Protein AF-A0A2V6H4T3-F1 (afdb_monomer_lite)

Secondary structure (DSSP, 8-state):
---------------------------PPPHHHHHHHHHHHHHHHHHHHHHHHHHHHHHHHHHHHHHHHHHHHHHHHHTTTS-HHHHHHHTTTT-HHHHHHHEEEESGGG-EE-GGGHHHHHHHHGGGGGEEEES-GGGHHHHHHHHHHHT----EEE-GGGSPPP-----PPPPTTEEEEGGGGEE--TTTHHHHHHHHTT-EEESSHHHHHHHHHHHHHTSGGGTT----

Radius of gyration: 43.54 Å; chains: 1; bounding box: 159×58×85 Å

pLDDT: mean 80.65, std 18.66, range [33.88, 98.0]

Sequence (232 aa):
MRKPHRDSRGGTLRNQNAPGFDRRANRTPSRREAVDVEASLREKEKLLCEAEQNLAALERTLAEKQSRLDVLRQLNEEGEGLAEGSQAVLKGLDDPDKFRETIAGSLVAHLDVDPKFVPAIEAALGRNLHAVVLKDPSVAPEIIARLRKKKLGQAALLIPQLTGSPQKPALKSLPAGALAWAMDKLIAPSSLEPFVRQLLGNVVIFSDFQQALEHCWSAKRKLPIWRKKKPR

Structure (mmCIF, N/CA/C/O backbone):
data_AF-A0A2V6H4T3-F1
#
_entry.id   AF-A0A2V6H4T3-F1
#
loop_
_atom_site.group_PDB
_atom_site.id
_atom_site.type_symbol
_atom_site.label_atom_id
_atom_site.label_alt_id
_atom_site.label_comp_id
_atom_site.label_asym_id
_atom_site.label_entity_id
_atom_site.label_seq_id
_atom_site.pdbx_PDB_ins_code
_atom_site.Cartn_x
_atom_site.Cartn_y
_atom_site.Cartn_z
_atom_site.occupancy
_atom_site.B_iso_or_equiv
_atom_site.auth_seq_id
_atom_site.auth_comp_id
_atom_site.auth_asym_id
_atom_site.auth_atom_id
_atom_site.pdbx_PDB_model_num
ATOM 1 N N . MET A 1 1 ? -123.006 22.140 45.520 1.00 35.69 1 MET A N 1
ATOM 2 C CA . MET A 1 1 ? -122.419 20.993 46.247 1.00 35.69 1 MET A CA 1
ATOM 3 C C . MET A 1 1 ? -121.118 21.403 46.946 1.00 35.69 1 MET A C 1
ATOM 5 O O . MET A 1 1 ? -120.272 22.013 46.317 1.00 35.69 1 MET A O 1
ATOM 9 N N . ARG A 1 2 ? -121.046 21.101 48.252 1.00 36.50 2 ARG A N 1
ATOM 10 C CA . ARG A 1 2 ? -119.909 20.842 49.175 1.00 36.50 2 ARG A CA 1
ATOM 11 C C . ARG A 1 2 ? -118.453 21.245 48.793 1.00 36.50 2 ARG A C 1
ATOM 13 O O . ARG A 1 2 ? -117.807 20.542 48.034 1.00 36.50 2 ARG A O 1
ATOM 20 N N . LYS A 1 3 ? -117.971 22.360 49.383 1.00 39.69 3 LYS A N 1
ATOM 21 C CA . LYS A 1 3 ? -116.890 22.556 50.410 1.00 39.69 3 LYS A CA 1
ATOM 22 C C . LYS A 1 3 ? -115.802 21.450 50.632 1.00 39.69 3 LYS A C 1
ATOM 24 O O . LYS A 1 3 ? -116.142 20.283 50.497 1.00 39.69 3 LYS A O 1
ATOM 29 N N . PRO A 1 4 ? -114.656 21.754 51.304 1.00 58.38 4 PRO A N 1
ATOM 30 C CA . PRO A 1 4 ? -113.420 22.453 50.876 1.00 58.38 4 PRO A CA 1
ATOM 31 C C . PRO A 1 4 ? -112.156 21.619 51.292 1.00 58.38 4 PRO A C 1
ATOM 33 O O . PRO A 1 4 ? -112.321 20.495 51.741 1.00 58.38 4 PRO A O 1
ATOM 36 N N . HIS A 1 5 ? -110.914 22.126 51.221 1.00 36.31 5 HIS A N 1
ATOM 37 C CA . HIS A 1 5 ? -110.025 22.279 52.402 1.00 36.31 5 HIS A CA 1
ATOM 38 C C . HIS A 1 5 ? -108.637 22.839 52.047 1.00 36.31 5 HIS A C 1
ATOM 40 O O . HIS A 1 5 ? -108.034 22.523 51.030 1.00 36.31 5 HIS A O 1
ATOM 46 N N . ARG A 1 6 ? -108.176 23.694 52.956 1.00 40.91 6 ARG A N 1
ATOM 47 C CA . ARG A 1 6 ? -106.899 24.403 53.048 1.00 40.91 6 ARG A CA 1
ATOM 48 C C . ARG A 1 6 ? -105.890 23.496 53.755 1.00 40.91 6 ARG A C 1
ATOM 50 O O . ARG A 1 6 ? -106.278 22.933 54.776 1.00 40.91 6 ARG A O 1
ATOM 57 N N . ASP A 1 7 ? -104.636 23.467 53.309 1.00 38.12 7 ASP A N 1
ATOM 58 C CA . ASP A 1 7 ? -103.519 23.032 54.152 1.00 38.12 7 ASP A CA 1
ATOM 59 C C . ASP A 1 7 ? -102.371 24.046 54.136 1.00 38.12 7 ASP A C 1
ATOM 61 O O . ASP A 1 7 ? -101.931 24.560 53.109 1.00 38.12 7 ASP A O 1
ATOM 65 N N . SER A 1 8 ? -101.951 24.396 55.345 1.00 40.75 8 SER A N 1
ATOM 66 C CA . SER A 1 8 ? -100.843 25.277 55.696 1.00 40.75 8 SER A CA 1
ATOM 67 C C . SER A 1 8 ? -100.322 24.782 57.041 1.00 40.75 8 SER A C 1
ATOM 69 O O . SER A 1 8 ? -101.124 24.669 57.972 1.00 40.75 8 SER A O 1
ATOM 71 N N . ARG A 1 9 ? -99.013 24.498 57.107 1.00 38.50 9 ARG A N 1
ATOM 72 C CA . ARG A 1 9 ? -98.096 24.356 58.269 1.00 38.50 9 ARG A CA 1
ATOM 73 C C . ARG A 1 9 ? -96.982 23.388 57.817 1.00 38.50 9 ARG A C 1
ATOM 75 O O . ARG A 1 9 ? -97.288 22.297 57.375 1.00 38.50 9 ARG A O 1
ATOM 82 N N . GLY A 1 10 ? -95.690 23.716 57.781 1.00 38.94 10 GLY A N 1
ATOM 83 C CA . GLY A 1 10 ? -94.920 24.535 58.713 1.00 38.94 10 GLY A CA 1
ATOM 84 C C . GLY A 1 10 ? -94.579 23.701 59.950 1.00 38.94 10 GLY A C 1
ATOM 85 O O . GLY A 1 10 ? -95.319 23.771 60.926 1.00 38.94 10 GLY A O 1
ATOM 86 N N . GLY A 1 11 ? -93.510 22.894 59.895 1.00 37.59 11 GLY A N 1
ATOM 87 C CA . GLY A 1 11 ? -93.090 22.035 61.011 1.00 37.59 11 GLY A CA 1
ATOM 88 C C . GLY A 1 11 ? -91.879 21.140 60.718 1.00 37.59 11 GLY A C 1
ATOM 89 O O . GLY A 1 11 ? -92.016 20.035 60.213 1.00 37.59 11 GLY A O 1
ATOM 90 N N . THR A 1 12 ? -90.709 21.674 61.059 1.00 45.59 12 THR A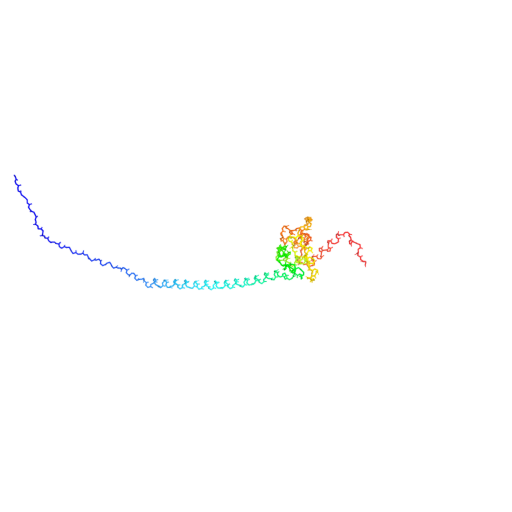 N 1
ATOM 91 C CA . THR A 1 12 ? -89.381 21.101 61.349 1.00 45.59 12 THR A CA 1
ATOM 92 C C . THR A 1 12 ? -89.302 19.603 61.664 1.00 45.59 12 THR A C 1
ATOM 94 O O . THR A 1 12 ? -90.006 19.162 62.560 1.00 45.59 12 THR A O 1
ATOM 97 N N . LEU A 1 13 ? -88.314 18.886 61.102 1.00 40.97 13 LEU A N 1
ATOM 98 C CA . LEU A 1 13 ? -87.562 17.820 61.791 1.00 40.97 13 LEU A CA 1
ATOM 99 C C . LEU A 1 13 ? -86.201 17.561 61.099 1.00 40.97 13 LEU A C 1
ATOM 101 O O . LEU A 1 13 ? -86.129 17.044 59.993 1.00 40.97 13 LEU A O 1
ATOM 105 N N . ARG A 1 14 ? -85.131 17.961 61.800 1.00 39.06 14 ARG A N 1
ATOM 106 C CA . ARG A 1 14 ? -83.899 17.201 62.079 1.00 39.06 14 ARG A CA 1
ATOM 107 C C . ARG A 1 14 ? -83.366 16.288 60.956 1.00 39.06 14 ARG A C 1
ATOM 109 O O . ARG A 1 14 ? -83.830 15.165 60.808 1.00 39.06 14 ARG A O 1
ATOM 116 N N . ASN A 1 15 ? -82.264 16.696 60.321 1.00 43.19 15 ASN A N 1
ATOM 117 C CA . ASN A 1 15 ? -81.321 15.743 59.736 1.00 43.19 15 ASN A CA 1
ATOM 118 C C . ASN A 1 15 ? -79.916 15.966 60.318 1.00 43.19 15 ASN A C 1
ATOM 120 O O . ASN A 1 15 ? -79.318 17.027 60.152 1.00 43.19 15 ASN A O 1
ATOM 124 N N . GLN A 1 16 ? -79.452 14.976 61.079 1.00 47.41 16 GLN A N 1
ATOM 125 C CA . GLN A 1 16 ? -78.093 14.852 61.597 1.00 47.41 16 GLN A CA 1
ATOM 126 C C . GLN A 1 16 ? -77.343 13.859 60.701 1.00 47.41 16 GLN A C 1
ATOM 128 O O . GLN A 1 16 ? -77.938 12.870 60.285 1.00 47.41 16 GLN A O 1
ATOM 133 N N . ASN A 1 17 ? -76.040 14.098 60.522 1.00 43.12 17 ASN A N 1
ATOM 134 C CA . ASN A 1 17 ? -74.998 13.214 59.971 1.00 43.12 17 ASN A CA 1
ATOM 135 C C . ASN A 1 17 ? -74.517 13.528 58.548 1.00 43.12 17 ASN A C 1
ATOM 137 O O . ASN A 1 17 ? -75.035 13.015 57.563 1.00 43.12 17 ASN A O 1
ATOM 141 N N . ALA A 1 18 ? -73.399 14.255 58.486 1.00 43.53 18 ALA A N 1
ATOM 142 C CA . ALA A 1 18 ? -72.347 14.014 57.502 1.00 43.53 18 ALA A CA 1
ATOM 143 C C . ALA A 1 18 ? -70.979 14.432 58.084 1.00 43.53 18 ALA A C 1
ATOM 145 O O . ALA A 1 18 ? -70.627 15.611 58.036 1.00 43.53 18 ALA A O 1
ATOM 146 N N . PRO A 1 19 ? -70.184 13.508 58.655 1.00 48.72 19 PRO A N 1
ATOM 147 C CA . PRO A 1 19 ? -68.746 13.676 58.750 1.00 48.72 19 PRO A CA 1
ATOM 148 C C . PRO A 1 19 ? -68.117 13.061 57.494 1.00 48.72 19 PRO A C 1
ATOM 150 O O . PRO A 1 19 ? -68.314 11.889 57.189 1.00 48.72 19 PRO A O 1
ATOM 153 N N . GLY A 1 20 ? -67.356 13.857 56.754 1.00 39.16 20 GLY A N 1
ATOM 154 C CA . GLY A 1 20 ? -66.648 13.406 55.561 1.00 39.16 20 GLY A CA 1
ATOM 155 C C . GLY A 1 20 ? -65.405 14.245 55.330 1.00 39.16 20 GLY A C 1
ATOM 156 O O . GLY A 1 20 ? -65.223 14.795 54.253 1.00 39.16 20 GLY A O 1
ATOM 157 N N . PHE A 1 21 ? -64.585 14.408 56.372 1.00 42.31 21 PHE A N 1
ATOM 158 C CA . PHE A 1 21 ? -63.196 14.825 56.205 1.00 42.31 21 PHE A CA 1
ATOM 159 C C . PHE A 1 21 ? -62.525 13.763 55.335 1.00 42.31 21 PHE A C 1
ATOM 161 O O . PHE A 1 21 ? -62.195 12.676 55.815 1.00 42.31 21 PHE A O 1
ATOM 168 N N . ASP A 1 22 ? -62.376 14.075 54.053 1.00 45.38 22 ASP A N 1
ATOM 169 C CA . ASP A 1 22 ? -61.592 13.298 53.111 1.00 45.38 22 ASP A CA 1
ATOM 170 C C . ASP A 1 22 ? -60.139 13.369 53.593 1.00 45.38 22 ASP A C 1
ATOM 172 O O . ASP A 1 22 ? -59.404 14.335 53.352 1.00 45.38 22 ASP A O 1
ATOM 176 N N . ARG A 1 23 ? -59.755 12.394 54.429 1.00 46.16 23 ARG A N 1
ATOM 177 C CA . ARG A 1 23 ? -58.367 12.191 54.820 1.00 46.16 23 ARG A CA 1
ATOM 178 C C . ARG A 1 23 ? -57.643 11.907 53.521 1.00 46.16 23 ARG A C 1
ATOM 180 O O . ARG A 1 23 ? -57.631 10.768 53.063 1.00 46.16 23 ARG A O 1
ATOM 187 N N . ARG A 1 24 ? -57.000 12.941 52.972 1.00 43.88 24 ARG A N 1
ATOM 188 C CA . ARG A 1 24 ? -55.836 12.782 52.106 1.00 43.88 24 ARG A CA 1
ATOM 189 C C . ARG A 1 24 ? -55.010 11.676 52.737 1.00 43.88 24 ARG A C 1
ATOM 191 O O . ARG A 1 24 ? -54.450 11.859 53.820 1.00 43.88 24 ARG A O 1
ATOM 198 N N . ALA A 1 25 ? -55.025 10.511 52.103 1.00 46.06 25 ALA A N 1
ATOM 199 C CA . ALA A 1 25 ? -54.133 9.427 52.422 1.00 46.06 25 ALA A CA 1
ATOM 200 C C . ALA A 1 25 ? -52.739 9.951 52.087 1.00 46.06 25 ALA A C 1
ATOM 202 O O . ALA A 1 25 ? -52.238 9.777 50.981 1.00 46.06 25 ALA A O 1
ATOM 203 N N . ASN A 1 26 ? -52.141 10.660 53.043 1.00 49.97 26 ASN A N 1
ATOM 204 C CA . ASN A 1 26 ? -50.724 10.939 53.070 1.00 49.97 26 ASN A CA 1
ATOM 205 C C . ASN A 1 26 ? -50.081 9.581 53.354 1.00 49.97 26 ASN A C 1
ATOM 207 O O . ASN A 1 26 ? -49.792 9.228 54.496 1.00 49.97 26 ASN A O 1
ATOM 211 N N . ARG A 1 27 ? -49.995 8.754 52.307 1.00 49.84 27 ARG A N 1
ATOM 212 C CA . ARG A 1 27 ? -49.164 7.560 52.284 1.00 49.84 27 ARG A CA 1
ATOM 213 C C . ARG A 1 27 ? -47.740 8.084 52.355 1.00 49.84 27 ARG A C 1
ATOM 215 O O . ARG A 1 27 ? -47.127 8.369 51.334 1.00 49.84 27 ARG A O 1
ATOM 222 N N . THR A 1 28 ? -47.248 8.302 53.568 1.00 56.06 28 THR A N 1
ATOM 223 C CA . THR A 1 28 ? -45.813 8.349 53.793 1.00 56.06 28 THR A CA 1
ATOM 224 C C . THR A 1 28 ? -45.269 7.029 53.253 1.00 56.06 28 THR A C 1
ATOM 226 O O . THR A 1 28 ? -45.757 5.977 53.684 1.00 56.06 28 THR A O 1
ATOM 229 N N . PRO A 1 29 ? -44.353 7.050 52.267 1.00 55.53 29 PRO A N 1
ATOM 230 C CA . PRO A 1 29 ? -43.766 5.818 51.774 1.00 55.53 29 PRO A CA 1
ATOM 231 C C . PRO A 1 29 ? -43.180 5.074 52.970 1.00 55.53 29 PRO A C 1
ATOM 233 O O . PRO A 1 29 ? -42.582 5.675 53.873 1.00 55.53 29 PRO A O 1
ATOM 236 N N . SER A 1 30 ? -43.446 3.773 53.029 1.00 67.69 30 SER A N 1
ATOM 237 C CA . SER A 1 30 ? -42.957 2.943 54.122 1.00 67.69 30 SER A CA 1
ATOM 238 C C . SER A 1 30 ? -41.434 3.056 54.146 1.00 67.69 30 SER A C 1
ATOM 240 O O . SER A 1 30 ? -40.800 3.058 53.095 1.00 67.69 30 SER A O 1
ATOM 242 N N . ARG A 1 31 ? -40.811 3.141 55.326 1.00 69.75 31 ARG A N 1
ATOM 243 C CA . ARG A 1 31 ? -39.349 3.308 55.476 1.00 69.75 31 ARG A CA 1
ATOM 244 C C . ARG A 1 31 ? -38.532 2.298 54.647 1.00 69.75 31 ARG A C 1
ATOM 246 O O . ARG A 1 31 ? -37.398 2.587 54.301 1.00 69.75 31 ARG A O 1
ATOM 253 N N . ARG A 1 32 ? -39.112 1.136 54.321 1.00 70.44 32 ARG A N 1
ATOM 254 C CA . ARG A 1 32 ? -38.540 0.125 53.415 1.00 70.44 32 ARG A CA 1
ATOM 255 C C . ARG A 1 32 ? -38.504 0.573 51.949 1.00 70.44 32 ARG A C 1
ATOM 257 O O . ARG A 1 32 ? -37.463 0.456 51.327 1.00 70.44 32 ARG A O 1
ATOM 264 N N . GLU A 1 33 ? -39.582 1.166 51.440 1.00 77.25 33 GLU A N 1
ATOM 265 C CA . GLU A 1 33 ? -39.661 1.673 50.060 1.00 77.25 33 GLU A CA 1
ATOM 266 C C . GLU A 1 33 ? -38.653 2.807 49.823 1.00 77.25 33 GLU A C 1
ATOM 268 O O . GLU A 1 33 ? -38.020 2.863 48.776 1.00 77.25 33 GLU A O 1
ATOM 273 N N . ALA A 1 34 ? -38.453 3.682 50.816 1.00 78.50 34 ALA A N 1
ATOM 274 C CA . ALA A 1 34 ? -37.432 4.730 50.746 1.00 78.50 34 ALA A CA 1
ATOM 275 C C . ALA A 1 34 ? -36.007 4.146 50.668 1.00 78.50 34 ALA A C 1
ATOM 277 O O . ALA A 1 34 ? -35.193 4.612 49.876 1.00 78.50 34 ALA A O 1
ATOM 278 N N . VAL A 1 35 ? -35.727 3.091 51.441 1.00 82.56 35 VAL A N 1
ATOM 279 C CA . VAL A 1 35 ? -34.429 2.397 51.432 1.00 82.56 35 VAL A CA 1
ATOM 280 C C . VAL A 1 35 ? -34.192 1.657 50.110 1.00 82.56 35 VAL A C 1
ATOM 282 O O . VAL A 1 35 ? -33.080 1.700 49.589 1.00 82.56 35 VAL A O 1
ATOM 285 N N . ASP A 1 36 ? -35.220 1.035 49.530 1.00 85.94 36 ASP A N 1
ATOM 286 C CA . ASP A 1 36 ? -35.117 0.339 48.239 1.00 85.94 36 ASP A CA 1
ATOM 287 C C . ASP A 1 36 ? -34.874 1.317 47.076 1.00 85.94 36 ASP A C 1
ATOM 289 O O . ASP A 1 36 ? -34.064 1.048 46.184 1.00 85.94 36 ASP A O 1
ATOM 293 N N . VAL A 1 37 ? -35.525 2.487 47.098 1.00 89.00 37 VAL A N 1
ATOM 294 C CA . VAL A 1 37 ? -35.299 3.551 46.106 1.00 89.00 37 VAL A CA 1
ATOM 295 C C . VAL A 1 37 ? -33.885 4.122 46.224 1.00 89.00 37 VAL A C 1
ATOM 297 O O . VAL A 1 37 ? -33.218 4.292 45.204 1.00 89.00 37 VAL A O 1
ATOM 300 N N . GLU A 1 38 ? -33.393 4.369 47.442 1.00 89.50 38 GLU A N 1
ATOM 301 C CA . GLU A 1 38 ? -32.010 4.812 47.669 1.00 89.50 38 GLU A CA 1
ATOM 302 C C . GLU A 1 38 ? -30.982 3.766 47.212 1.00 89.50 38 GLU A C 1
ATOM 304 O O . GLU A 1 38 ? -29.964 4.122 46.617 1.00 89.50 38 GLU A O 1
ATOM 309 N N . ALA A 1 39 ? -31.242 2.475 47.444 1.00 90.06 39 ALA A N 1
ATOM 310 C CA . ALA A 1 39 ? -30.374 1.395 46.980 1.00 90.06 39 ALA A CA 1
ATOM 311 C C . ALA A 1 39 ? -30.334 1.316 45.443 1.00 90.06 39 ALA A C 1
ATOM 313 O O . ALA A 1 39 ? -29.250 1.250 44.863 1.00 90.06 39 ALA A O 1
ATOM 314 N N . SER A 1 40 ? -31.495 1.404 44.782 1.00 90.50 40 SER A N 1
ATOM 315 C CA . SER A 1 40 ? -31.580 1.414 43.315 1.00 90.50 40 SER A CA 1
ATOM 316 C C . SER A 1 40 ? -30.930 2.657 42.698 1.00 90.50 40 SER A C 1
ATOM 318 O O . SER A 1 40 ? -30.321 2.568 41.631 1.00 90.50 40 SER A O 1
ATOM 320 N N . LEU A 1 41 ? -31.023 3.816 43.360 1.00 93.56 41 LEU A N 1
ATOM 321 C CA . LEU A 1 41 ? -30.349 5.037 42.918 1.00 93.56 41 LEU A CA 1
ATOM 322 C C . LEU A 1 41 ? -28.826 4.869 42.959 1.00 93.56 41 LEU A C 1
ATOM 324 O O . LEU A 1 41 ? -28.170 5.110 41.950 1.00 93.56 41 LEU A O 1
ATOM 328 N N . ARG A 1 42 ? -28.279 4.365 44.073 1.00 93.25 42 ARG A N 1
ATOM 329 C CA . ARG A 1 42 ? -26.834 4.105 44.219 1.00 93.25 42 ARG A CA 1
ATOM 330 C C . ARG A 1 42 ? -26.308 3.108 43.192 1.00 93.25 42 ARG A C 1
ATOM 332 O O . ARG A 1 42 ? -25.205 3.270 42.678 1.00 93.25 42 ARG A O 1
ATOM 339 N N . GLU A 1 43 ? -27.083 2.070 42.890 1.00 95.50 43 GLU A N 1
ATOM 340 C CA . GLU A 1 43 ? -26.723 1.098 41.857 1.00 95.50 43 GLU A CA 1
ATOM 341 C C . GLU A 1 43 ? -26.653 1.752 40.472 1.00 95.50 43 GLU A C 1
ATOM 343 O O . GLU A 1 43 ? -25.671 1.574 39.753 1.00 95.50 43 GLU A O 1
ATOM 348 N N . LYS A 1 44 ? -27.649 2.574 40.116 1.00 95.12 44 LYS A N 1
ATOM 349 C CA . LYS A 1 44 ? -27.655 3.313 38.845 1.00 95.12 44 LYS A CA 1
ATOM 350 C C . LYS A 1 44 ? -26.524 4.333 38.753 1.00 95.12 44 LYS A C 1
ATOM 352 O O . LYS A 1 44 ? -25.922 4.446 37.693 1.00 95.12 44 LYS A O 1
ATOM 357 N N . GLU A 1 45 ? -26.211 5.043 39.836 1.00 95.88 45 GLU A N 1
ATOM 358 C CA . GLU A 1 45 ? -25.068 5.967 39.903 1.00 95.88 45 GLU A CA 1
ATOM 359 C C . GLU A 1 45 ? -23.743 5.233 39.685 1.00 95.88 45 GLU A C 1
ATOM 361 O O . GLU A 1 45 ? -22.883 5.706 38.943 1.00 95.88 45 GLU A O 1
ATOM 366 N N . LYS A 1 46 ? -23.592 4.043 40.277 1.00 96.38 46 LYS A N 1
ATOM 367 C CA . LYS A 1 46 ? -22.412 3.204 40.064 1.00 96.38 46 LYS A CA 1
ATOM 368 C C . LYS A 1 46 ? -22.297 2.760 38.604 1.00 96.38 46 LYS A C 1
ATOM 370 O O . LYS A 1 46 ? -21.228 2.908 38.019 1.00 96.38 46 LYS A O 1
ATOM 375 N N . LEU A 1 47 ? -23.389 2.278 38.006 1.00 96.50 47 LEU A N 1
ATOM 376 C CA . LEU A 1 47 ? -23.421 1.885 36.592 1.00 96.50 47 LEU A CA 1
ATOM 377 C C . LEU A 1 47 ? -23.139 3.067 35.655 1.00 96.50 47 LEU A C 1
ATOM 379 O O . LEU A 1 47 ? -22.433 2.900 34.663 1.00 96.50 47 LEU A O 1
ATOM 383 N N . LEU A 1 48 ? -23.660 4.257 35.971 1.00 96.19 48 LEU A N 1
ATOM 384 C CA . LEU A 1 48 ? -23.371 5.484 35.230 1.00 96.19 48 LEU A CA 1
ATOM 385 C C . LEU A 1 48 ? -21.875 5.802 35.294 1.00 96.19 48 LEU A C 1
ATOM 387 O O . LEU A 1 48 ? -21.252 5.999 34.258 1.00 96.19 48 LEU A O 1
ATOM 391 N N . CYS A 1 49 ? -21.288 5.778 36.492 1.00 96.75 49 CYS A N 1
ATOM 392 C CA . CYS A 1 49 ? -19.869 6.056 36.681 1.00 96.75 49 CYS A CA 1
ATOM 393 C C . CYS A 1 49 ? -18.983 5.040 35.937 1.00 96.75 49 CYS A C 1
ATOM 395 O O . CYS A 1 49 ? -18.013 5.422 35.285 1.00 96.75 49 CYS A O 1
ATOM 397 N N . GLU A 1 50 ? -19.331 3.751 35.970 1.00 96.88 50 GLU A N 1
ATOM 398 C CA . GLU A 1 50 ? -18.640 2.713 35.196 1.00 96.88 50 GLU A CA 1
ATOM 399 C C . GLU A 1 50 ? -18.764 2.956 33.682 1.00 96.88 50 GLU A C 1
ATOM 401 O O . GLU A 1 50 ? -17.778 2.851 32.949 1.00 96.88 50 GLU A O 1
ATOM 406 N N . ALA A 1 51 ? -19.951 3.328 33.198 1.00 96.44 51 ALA A N 1
ATOM 407 C CA . ALA A 1 51 ? -20.171 3.661 31.794 1.00 96.44 51 ALA A CA 1
ATOM 408 C C . ALA A 1 51 ? -19.379 4.907 31.357 1.00 96.44 51 ALA A C 1
ATOM 410 O O . ALA A 1 51 ? -18.775 4.892 30.285 1.00 96.44 51 ALA A O 1
ATOM 411 N N . GLU A 1 52 ? -19.321 5.950 32.186 1.00 97.50 52 GLU A N 1
ATOM 412 C CA . GLU A 1 52 ? -18.537 7.168 31.941 1.00 97.50 52 GLU A CA 1
ATOM 413 C C . GLU A 1 52 ? -17.032 6.877 31.895 1.00 97.50 52 GLU A C 1
ATOM 415 O O . GLU A 1 52 ? -16.328 7.361 31.008 1.00 97.50 52 GLU A O 1
ATOM 420 N N . GLN A 1 53 ? -16.529 6.037 32.804 1.00 97.50 53 GLN A N 1
ATOM 421 C CA . GLN A 1 53 ? -15.130 5.602 32.794 1.00 97.50 53 GLN A CA 1
ATOM 422 C C . GLN A 1 53 ? -14.796 4.798 31.533 1.00 97.50 53 GLN A C 1
ATOM 424 O O . GLN A 1 53 ? -13.753 5.025 30.914 1.00 97.50 53 GLN A O 1
ATOM 429 N N . ASN A 1 54 ? -15.689 3.894 31.125 1.00 97.50 54 ASN A N 1
ATOM 430 C CA . ASN A 1 54 ? -15.538 3.123 29.893 1.00 97.50 54 ASN A CA 1
ATOM 431 C C . ASN A 1 54 ? -15.565 4.024 28.652 1.00 97.50 54 ASN A C 1
ATOM 433 O O . ASN A 1 54 ? -14.739 3.849 27.757 1.00 97.50 54 ASN A O 1
ATOM 437 N N . LEU A 1 55 ? -16.465 5.011 28.609 1.00 97.69 55 LEU A N 1
ATOM 438 C CA . LEU A 1 55 ? -16.528 5.992 27.527 1.00 97.69 55 LEU A CA 1
ATOM 439 C C . LEU A 1 55 ? -15.220 6.784 27.432 1.00 97.69 55 LEU A C 1
ATOM 441 O O . LEU A 1 55 ? -14.608 6.817 26.367 1.00 97.69 55 LEU A O 1
ATOM 445 N N . ALA A 1 56 ? -14.731 7.320 28.551 1.00 97.44 56 ALA A N 1
ATOM 446 C CA . ALA A 1 56 ? -13.466 8.049 28.589 1.00 97.44 56 ALA A CA 1
ATOM 447 C C . ALA A 1 56 ? -12.273 7.179 28.140 1.00 97.44 56 ALA A C 1
ATOM 449 O O . ALA A 1 56 ? -11.352 7.667 27.483 1.00 97.44 56 ALA A O 1
ATOM 450 N N . ALA A 1 57 ? -12.268 5.882 28.466 1.00 97.38 57 ALA A N 1
ATOM 451 C CA . ALA A 1 57 ? -11.240 4.950 28.001 1.00 97.38 57 ALA A CA 1
ATOM 452 C C . ALA A 1 57 ? -11.318 4.692 26.482 1.00 97.38 57 ALA A C 1
ATOM 454 O O . ALA A 1 57 ? -10.286 4.653 25.801 1.00 97.38 57 ALA A O 1
ATOM 455 N N . LEU A 1 58 ? -12.529 4.551 25.935 1.00 97.81 58 LEU A N 1
ATOM 456 C CA . LEU A 1 58 ? -12.753 4.375 24.499 1.00 97.81 58 LEU A CA 1
ATOM 457 C C . LEU A 1 58 ? -12.379 5.628 23.704 1.00 97.81 58 LEU A C 1
ATOM 459 O O . LEU A 1 58 ? -11.728 5.507 22.670 1.00 97.81 58 LEU A O 1
ATOM 463 N N . GLU A 1 59 ? -12.719 6.819 24.195 1.00 98.00 59 GLU A N 1
ATOM 464 C CA . GLU A 1 59 ? -12.352 8.093 23.566 1.00 98.00 59 GLU A CA 1
ATOM 465 C C . GLU A 1 59 ? -10.834 8.280 23.502 1.00 98.00 59 GLU A C 1
ATOM 467 O O . GLU A 1 59 ? -10.301 8.634 22.449 1.00 98.00 59 GLU A O 1
ATOM 472 N N . ARG A 1 60 ? -10.116 7.959 24.588 1.00 97.62 60 ARG A N 1
ATOM 473 C CA . ARG A 1 60 ? -8.642 7.955 24.594 1.00 97.62 60 ARG A CA 1
ATOM 474 C C . ARG A 1 60 ? -8.083 6.993 23.550 1.00 97.62 60 ARG A C 1
ATOM 476 O O . ARG A 1 60 ? -7.239 7.381 22.749 1.00 97.62 60 ARG A O 1
ATOM 483 N N . THR A 1 61 ? -8.606 5.767 23.508 1.00 97.56 61 THR A N 1
ATOM 484 C CA . THR A 1 61 ? -8.185 4.758 22.524 1.00 97.56 61 THR A CA 1
ATOM 485 C C . THR A 1 61 ? -8.447 5.235 21.093 1.00 97.56 61 THR A C 1
ATOM 487 O O . THR A 1 61 ? -7.604 5.067 20.214 1.00 97.56 61 THR A O 1
ATOM 490 N N . LEU A 1 62 ? -9.602 5.848 20.837 1.00 97.88 62 LEU A N 1
ATOM 491 C CA . LEU A 1 62 ? -9.958 6.386 19.527 1.00 97.88 62 LEU A CA 1
ATOM 492 C C . LEU A 1 62 ? -9.004 7.511 19.106 1.00 97.88 62 LEU A C 1
ATOM 494 O O . LEU A 1 62 ? -8.495 7.469 17.984 1.00 97.88 62 LEU A O 1
ATOM 498 N N . ALA A 1 63 ? -8.700 8.448 20.007 1.00 97.81 63 ALA A N 1
ATOM 499 C CA . ALA A 1 63 ? -7.751 9.529 19.749 1.00 97.81 63 ALA A CA 1
ATOM 500 C C . ALA A 1 63 ? -6.343 8.995 19.420 1.00 97.81 63 ALA A C 1
ATOM 502 O O . ALA A 1 63 ? -5.718 9.436 18.455 1.00 97.81 63 ALA A O 1
ATOM 503 N N . GLU A 1 64 ? -5.865 7.985 20.155 1.00 97.62 64 GLU A N 1
ATOM 504 C CA . GLU A 1 64 ? -4.583 7.322 19.877 1.00 97.62 64 GLU A CA 1
ATOM 505 C C . GLU A 1 64 ? -4.557 6.659 18.489 1.00 97.62 64 GLU A C 1
ATOM 507 O O . GLU A 1 64 ? -3.578 6.782 17.746 1.00 97.62 64 GLU A O 1
ATOM 512 N N . LYS A 1 65 ? -5.632 5.953 18.109 1.00 97.56 65 LYS A N 1
ATOM 513 C CA . LYS A 1 65 ? -5.726 5.296 16.795 1.00 97.56 65 LYS A CA 1
ATOM 514 C C . LYS A 1 65 ? -5.799 6.306 15.655 1.00 97.56 65 LYS A C 1
ATOM 516 O O . LYS A 1 65 ? -5.173 6.066 14.625 1.00 97.56 65 LYS A O 1
ATOM 521 N N . GLN A 1 66 ? -6.524 7.410 15.836 1.00 97.62 66 GLN A N 1
ATOM 522 C CA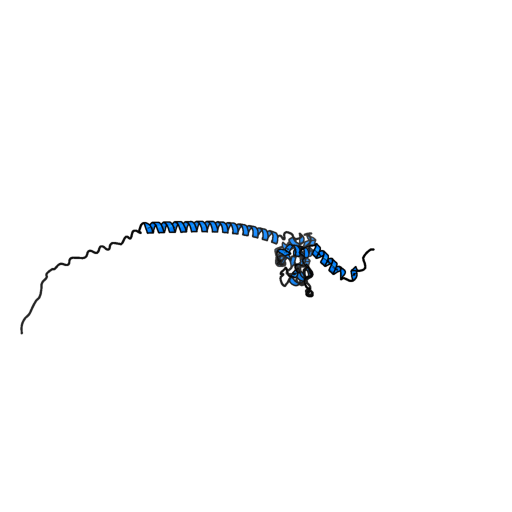 . GLN A 1 66 ? -6.610 8.491 14.852 1.00 97.62 66 GLN A CA 1
ATOM 523 C C . GLN A 1 66 ? -5.252 9.151 14.640 1.00 97.62 66 GLN A C 1
ATOM 525 O O . GLN A 1 66 ? -4.772 9.176 13.513 1.00 97.62 66 GLN A O 1
ATOM 530 N N . SER A 1 67 ? -4.570 9.543 15.720 1.00 97.81 67 SER A N 1
ATOM 531 C CA . SER A 1 67 ? -3.226 10.121 15.627 1.00 97.81 67 SER A C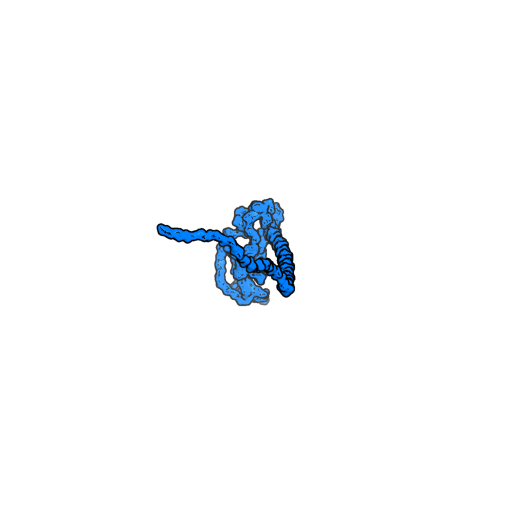A 1
ATOM 532 C C . SER A 1 67 ? -2.251 9.187 14.901 1.00 97.81 67 SER A C 1
ATOM 534 O O . SER A 1 67 ? -1.520 9.613 14.007 1.00 97.81 67 SER A O 1
ATOM 536 N N . ARG A 1 68 ? -2.283 7.883 15.210 1.00 97.25 68 ARG A N 1
ATOM 537 C CA . ARG A 1 68 ? -1.459 6.897 14.499 1.00 97.25 68 ARG A CA 1
ATOM 538 C C . ARG A 1 68 ? -1.830 6.778 13.019 1.00 97.25 68 ARG A C 1
ATOM 540 O O . ARG A 1 68 ? -0.935 6.634 12.189 1.00 97.25 68 ARG A O 1
ATOM 547 N N . LEU A 1 69 ? -3.120 6.784 12.687 1.00 95.75 69 LEU A N 1
ATOM 548 C CA . LEU A 1 69 ? -3.587 6.723 11.303 1.00 95.75 69 LEU A CA 1
ATOM 549 C C . LEU A 1 69 ? -3.120 7.945 10.508 1.00 95.75 69 LEU A C 1
ATOM 551 O O . LEU A 1 69 ? -2.682 7.781 9.373 1.00 95.75 69 LEU A O 1
ATOM 555 N N . ASP A 1 70 ? -3.178 9.132 11.103 1.00 95.88 70 ASP A N 1
ATOM 556 C CA . ASP A 1 70 ? -2.764 10.377 10.456 1.00 95.88 70 ASP A CA 1
ATOM 557 C C . ASP A 1 70 ? -1.267 10.365 10.141 1.00 95.88 70 ASP A C 1
ATOM 559 O O . ASP A 1 70 ? -0.875 10.651 9.010 1.00 95.88 70 ASP A O 1
ATOM 563 N N . VAL A 1 71 ? -0.434 9.906 11.083 1.00 96.25 71 VAL A N 1
ATOM 564 C CA . VAL A 1 71 ? 1.003 9.704 10.836 1.00 96.25 71 VAL A CA 1
ATOM 565 C C . VAL A 1 71 ? 1.230 8.705 9.697 1.00 96.25 71 VAL A C 1
ATOM 567 O O . VAL A 1 71 ? 2.012 8.971 8.791 1.00 96.25 71 VAL A O 1
ATOM 570 N N . LEU A 1 72 ? 0.534 7.563 9.695 1.00 91.69 72 LEU A N 1
ATOM 571 C CA . LEU A 1 72 ? 0.689 6.557 8.636 1.00 91.69 72 LEU A CA 1
ATOM 572 C C . LEU A 1 72 ? 0.250 7.075 7.261 1.00 91.69 72 LEU A C 1
ATOM 574 O O . LEU A 1 72 ? 0.887 6.758 6.257 1.00 91.69 72 LEU A O 1
ATOM 578 N N . ARG A 1 73 ? -0.818 7.876 7.207 1.00 89.56 73 ARG A N 1
ATOM 579 C CA . ARG A 1 73 ? -1.272 8.532 5.976 1.00 89.56 73 ARG A CA 1
ATOM 580 C C . ARG A 1 73 ? -0.229 9.505 5.460 1.00 89.56 73 ARG A C 1
ATOM 582 O O . ARG A 1 73 ? 0.099 9.428 4.282 1.00 89.56 73 ARG A O 1
ATOM 589 N N . GLN A 1 74 ? 0.336 10.331 6.336 1.00 91.00 74 GLN A N 1
ATOM 590 C CA . GLN A 1 74 ? 1.389 11.267 5.963 1.00 91.00 74 GLN A CA 1
ATOM 591 C C . GLN A 1 74 ? 2.612 10.542 5.383 1.00 91.00 74 GLN A C 1
ATOM 593 O O . GLN A 1 74 ? 3.053 10.881 4.290 1.00 91.00 74 GLN A O 1
ATOM 598 N N . LEU A 1 75 ? 3.110 9.494 6.050 1.00 90.38 75 LEU A N 1
ATOM 599 C CA . LEU A 1 75 ? 4.246 8.706 5.545 1.00 90.38 75 LEU A CA 1
ATOM 600 C C . LEU A 1 75 ? 3.938 8.078 4.173 1.00 90.38 75 LEU A C 1
ATOM 602 O O . LEU A 1 75 ? 4.787 8.051 3.280 1.00 90.38 75 LEU A O 1
ATOM 606 N N . ASN A 1 76 ? 2.709 7.593 3.981 1.00 86.06 76 ASN A N 1
ATOM 607 C CA . ASN A 1 76 ? 2.272 7.025 2.709 1.00 86.06 76 ASN A CA 1
ATOM 608 C C . ASN A 1 76 ? 2.152 8.087 1.598 1.00 86.06 76 ASN A C 1
ATOM 610 O O . ASN A 1 76 ? 2.567 7.836 0.468 1.00 86.06 76 ASN A O 1
ATOM 614 N N . GLU A 1 77 ? 1.618 9.271 1.904 1.00 84.25 77 GLU A N 1
ATOM 615 C CA . GLU A 1 77 ? 1.535 10.413 0.980 1.00 84.25 77 GLU A CA 1
ATOM 616 C C . GLU A 1 77 ? 2.919 10.947 0.596 1.00 84.25 77 GLU A C 1
ATOM 618 O O . GLU A 1 77 ? 3.159 11.321 -0.554 1.00 84.25 77 GLU A O 1
ATOM 623 N N . GLU A 1 78 ? 3.856 10.939 1.542 1.00 87.06 78 GLU A N 1
ATOM 624 C CA . GLU A 1 78 ? 5.250 11.299 1.302 1.00 87.06 78 GLU A CA 1
ATOM 625 C C . GLU A 1 78 ? 5.995 10.246 0.469 1.00 87.06 78 GLU A C 1
ATOM 627 O O . GLU A 1 78 ? 7.039 10.555 -0.116 1.00 87.06 78 GLU A O 1
ATOM 632 N N . GLY A 1 79 ? 5.426 9.043 0.350 1.00 87.56 79 GLY A N 1
ATOM 633 C CA . GLY A 1 79 ? 6.003 7.922 -0.375 1.00 87.56 79 GLY A CA 1
ATOM 634 C C . GLY A 1 79 ? 7.198 7.320 0.357 1.00 87.56 79 GLY A C 1
ATOM 635 O O . GLY A 1 79 ? 8.186 6.958 -0.283 1.00 87.56 79 GLY A O 1
ATOM 636 N N . GLU A 1 80 ? 7.158 7.265 1.687 1.00 88.94 80 GLU A N 1
ATOM 637 C CA . GLU A 1 80 ? 8.253 6.727 2.493 1.00 88.94 80 GLU A CA 1
ATOM 638 C C . GLU A 1 80 ? 8.660 5.313 2.055 1.00 88.94 80 GLU A C 1
ATOM 640 O O . GLU A 1 80 ? 7.829 4.466 1.730 1.00 88.94 80 GLU A O 1
ATOM 645 N N . GLY A 1 81 ? 9.972 5.075 1.978 1.00 87.00 81 GLY A N 1
ATOM 646 C CA . GLY A 1 81 ? 10.545 3.832 1.443 1.00 87.00 81 GLY A CA 1
ATOM 647 C C . GLY A 1 81 ? 10.581 3.716 -0.092 1.00 87.00 81 GLY A C 1
ATOM 648 O O . GLY A 1 81 ? 11.147 2.756 -0.623 1.00 87.00 81 GLY A O 1
ATOM 649 N N . LEU A 1 82 ? 10.031 4.681 -0.836 1.00 90.25 82 LEU A N 1
ATOM 650 C CA . LEU A 1 82 ? 10.187 4.749 -2.291 1.00 90.25 82 LEU A CA 1
ATOM 651 C C . LEU A 1 82 ? 11.483 5.464 -2.693 1.00 90.25 82 LEU A C 1
ATOM 653 O O . LEU A 1 82 ? 12.078 6.215 -1.926 1.00 90.25 82 LEU A O 1
ATOM 657 N N . ALA A 1 83 ? 11.917 5.245 -3.935 1.00 91.50 83 ALA A N 1
ATOM 658 C CA . ALA A 1 83 ? 13.026 6.002 -4.504 1.00 91.50 83 ALA A CA 1
ATOM 659 C C . ALA A 1 83 ? 12.678 7.499 -4.597 1.00 91.50 83 ALA A C 1
ATOM 661 O O . ALA A 1 83 ? 11.536 7.850 -4.895 1.00 91.50 83 ALA A O 1
ATOM 662 N N . GLU A 1 84 ? 13.679 8.367 -4.428 1.00 92.31 84 GLU A N 1
ATOM 663 C CA . GLU A 1 84 ? 13.529 9.833 -4.417 1.00 92.31 84 GLU A CA 1
ATOM 664 C C . GLU A 1 84 ? 12.731 10.367 -5.620 1.00 92.31 84 GLU A C 1
ATOM 666 O O . GLU A 1 84 ? 11.841 11.202 -5.464 1.00 92.31 84 GLU A O 1
ATOM 671 N N . GLY A 1 85 ? 12.965 9.823 -6.820 1.00 93.31 85 GLY A N 1
ATOM 672 C CA . GLY A 1 85 ? 12.218 10.234 -8.008 1.00 93.31 85 GLY A CA 1
ATOM 673 C C . GLY A 1 85 ? 10.762 9.803 -7.973 1.00 93.31 85 GLY A C 1
ATOM 674 O O . GLY A 1 85 ? 9.893 10.575 -8.366 1.00 93.31 85 GLY A O 1
ATOM 675 N N . SER A 1 86 ? 10.465 8.606 -7.473 1.00 93.62 86 SER A N 1
ATOM 676 C CA . SER A 1 86 ? 9.084 8.153 -7.289 1.00 93.62 86 SER A CA 1
ATOM 677 C C . SER A 1 86 ? 8.352 8.993 -6.237 1.00 93.62 86 SER A C 1
ATOM 679 O O . SER A 1 86 ? 7.205 9.368 -6.467 1.00 93.62 86 SER A O 1
ATOM 681 N N . GLN A 1 87 ? 9.020 9.364 -5.137 1.00 93.88 87 GLN A N 1
ATOM 682 C CA . GLN A 1 87 ? 8.478 10.300 -4.143 1.00 93.88 87 GLN A CA 1
ATOM 683 C C . GLN A 1 87 ? 8.193 11.672 -4.759 1.00 93.88 87 GLN A C 1
ATOM 685 O O . GLN A 1 87 ? 7.115 12.231 -4.565 1.00 93.88 87 GLN A O 1
ATOM 690 N N . ALA A 1 88 ? 9.132 12.205 -5.546 1.00 93.69 88 ALA A N 1
ATOM 691 C CA . ALA A 1 88 ? 8.955 13.478 -6.233 1.00 93.69 88 ALA A CA 1
ATOM 692 C C . ALA A 1 88 ? 7.762 13.442 -7.197 1.00 93.69 88 ALA A C 1
ATOM 694 O O . ALA A 1 88 ? 6.987 14.395 -7.244 1.00 93.69 88 ALA A O 1
ATOM 695 N N . VAL A 1 89 ? 7.574 12.339 -7.930 1.00 93.75 89 VAL A N 1
ATOM 696 C CA . VAL A 1 89 ? 6.402 12.156 -8.795 1.00 93.75 89 VAL A CA 1
ATOM 697 C C . VAL A 1 89 ? 5.123 12.128 -7.965 1.00 93.75 89 VAL A C 1
ATOM 699 O O . VAL A 1 89 ? 4.231 12.914 -8.256 1.00 93.75 89 VAL A O 1
ATOM 702 N N . LEU A 1 90 ? 5.040 11.309 -6.909 1.00 92.00 90 LEU A N 1
ATOM 703 C CA . LEU A 1 90 ? 3.849 11.224 -6.047 1.00 92.00 90 LEU A CA 1
ATOM 704 C C . LEU A 1 90 ? 3.457 12.568 -5.428 1.00 92.00 90 LEU A C 1
ATOM 706 O O . LEU A 1 90 ? 2.274 12.894 -5.357 1.00 92.00 90 LEU A O 1
ATOM 710 N N . LYS A 1 91 ? 4.445 13.382 -5.043 1.00 91.06 91 LYS A N 1
ATOM 711 C CA . LYS A 1 91 ? 4.217 14.730 -4.506 1.00 91.06 91 LYS A CA 1
ATOM 712 C C . LYS A 1 91 ? 3.713 15.722 -5.562 1.00 91.06 91 LYS A C 1
ATOM 714 O O . LYS A 1 91 ? 3.222 16.784 -5.185 1.00 91.06 91 LYS A O 1
ATOM 719 N N . GLY A 1 92 ? 3.758 15.358 -6.844 1.00 90.62 92 GLY A N 1
ATOM 720 C CA . GLY A 1 92 ? 3.330 16.184 -7.971 1.00 90.62 92 GLY A CA 1
ATOM 721 C C . GLY A 1 92 ? 4.447 17.054 -8.552 1.00 90.62 92 GLY A C 1
ATOM 722 O O . GLY A 1 92 ? 4.184 18.096 -9.144 1.00 90.62 92 GLY A O 1
ATOM 723 N N . LEU A 1 93 ? 5.703 16.623 -8.399 1.00 90.25 93 LEU A N 1
ATOM 724 C CA . LEU A 1 93 ? 6.897 17.300 -8.904 1.00 90.25 93 LEU A CA 1
ATOM 725 C C . LEU A 1 93 ? 6.957 18.767 -8.453 1.00 90.25 93 LEU A C 1
ATOM 727 O O . LEU A 1 93 ? 7.079 19.052 -7.266 1.00 90.25 93 LEU A O 1
ATOM 731 N N . ASP A 1 94 ? 6.934 19.692 -9.409 1.00 88.62 94 ASP A N 1
ATOM 732 C CA . ASP A 1 94 ? 6.986 21.132 -9.201 1.00 88.62 94 ASP A CA 1
ATOM 733 C C . ASP A 1 94 ? 5.669 21.858 -9.457 1.00 88.62 94 ASP A C 1
ATOM 735 O O . ASP A 1 94 ? 5.627 23.077 -9.320 1.00 88.62 94 ASP A O 1
ATOM 739 N N . ASP A 1 95 ? 4.628 21.115 -9.821 1.00 89.12 95 ASP A N 1
ATOM 740 C CA . ASP A 1 95 ? 3.282 21.624 -10.062 1.00 89.12 95 ASP A CA 1
ATOM 741 C C . ASP A 1 95 ? 2.261 20.596 -9.536 1.00 89.12 95 ASP A C 1
ATOM 743 O O . ASP A 1 95 ? 1.731 19.775 -10.299 1.00 89.12 95 ASP A O 1
ATOM 747 N N . PRO A 1 96 ? 2.046 20.560 -8.205 1.00 87.62 96 PRO A N 1
ATOM 748 C CA . PRO A 1 96 ? 1.212 19.543 -7.582 1.00 87.62 96 PRO A CA 1
ATOM 749 C C . PRO A 1 96 ? -0.223 19.530 -8.097 1.00 87.62 96 PRO A C 1
ATOM 751 O O . PRO A 1 96 ? -0.784 18.446 -8.258 1.00 87.62 96 PRO A O 1
ATOM 754 N N . ASP A 1 97 ? -0.784 20.701 -8.397 1.00 88.50 97 ASP A N 1
ATOM 755 C CA . ASP A 1 97 ? -2.163 20.849 -8.865 1.00 88.50 97 ASP A CA 1
ATOM 756 C C . ASP A 1 97 ? -2.354 20.189 -10.234 1.00 88.50 97 ASP A C 1
ATOM 758 O O . ASP A 1 97 ? -3.347 19.505 -10.471 1.00 88.50 97 ASP A O 1
ATOM 762 N N . LYS A 1 98 ? -1.353 20.298 -11.114 1.00 88.69 98 LYS A N 1
ATOM 763 C CA . LYS A 1 98 ? -1.370 19.641 -12.422 1.00 88.69 98 LYS A CA 1
ATOM 764 C C . LYS A 1 98 ? -1.122 18.136 -12.335 1.00 88.69 98 LYS A C 1
ATOM 766 O O . LYS A 1 98 ? -1.796 17.355 -13.004 1.00 88.69 98 LYS A O 1
ATOM 771 N N . PHE A 1 99 ? -0.107 17.708 -11.582 1.00 89.50 99 PHE A N 1
ATOM 772 C CA . PHE A 1 99 ? 0.368 16.324 -11.668 1.00 89.50 99 PHE A CA 1
ATOM 773 C C . PHE A 1 99 ? -0.371 15.359 -10.737 1.00 89.50 99 PHE A C 1
ATOM 775 O O . PHE A 1 99 ? -0.570 14.207 -11.128 1.00 89.50 99 PHE A O 1
ATOM 782 N N . ARG A 1 100 ? -0.821 15.783 -9.546 1.00 86.12 100 ARG A N 1
ATOM 783 C CA . ARG A 1 100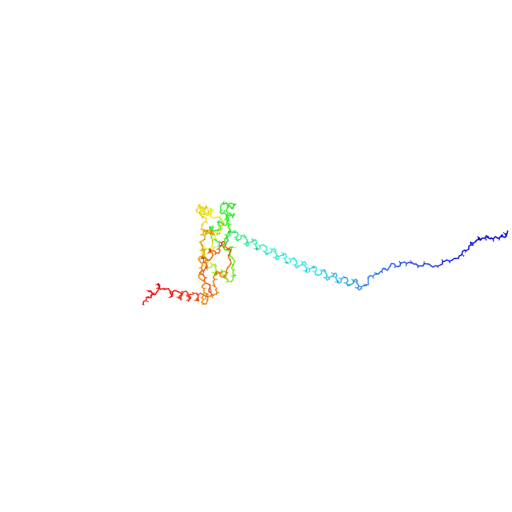 ? -1.458 14.867 -8.578 1.00 86.12 100 ARG A CA 1
ATOM 784 C C . ARG A 1 100 ? -2.719 14.214 -9.129 1.00 86.12 100 ARG A C 1
ATOM 786 O O . ARG A 1 100 ? -2.931 13.026 -8.906 1.00 86.12 100 ARG A O 1
ATOM 793 N N . GLU A 1 101 ? -3.520 14.942 -9.902 1.00 87.88 101 GLU A N 1
ATOM 794 C CA . GLU A 1 101 ? -4.741 14.387 -10.496 1.00 87.88 101 GLU A CA 1
ATOM 795 C C . GLU A 1 101 ? -4.447 13.282 -11.518 1.00 87.88 101 GLU A C 1
ATOM 797 O O . GLU A 1 101 ? -5.183 12.293 -11.599 1.00 87.88 101 GLU A O 1
ATOM 802 N N . THR A 1 102 ? -3.329 13.406 -12.239 1.00 89.44 102 THR A N 1
ATOM 803 C CA . THR A 1 102 ? -2.892 12.468 -13.288 1.00 89.44 102 THR A CA 1
ATOM 804 C C . THR A 1 102 ? -2.215 11.210 -12.747 1.00 89.44 102 THR A C 1
ATOM 806 O O . THR A 1 102 ? -2.016 10.245 -13.488 1.00 89.44 102 THR A O 1
ATOM 809 N N . ILE A 1 103 ? -1.897 11.181 -11.453 1.00 91.31 103 ILE A N 1
ATOM 810 C CA . ILE A 1 103 ? -1.230 10.071 -10.775 1.00 91.31 103 ILE A CA 1
ATOM 811 C C . ILE A 1 103 ? -2.271 9.271 -9.983 1.00 91.31 103 ILE A C 1
ATOM 813 O O . ILE A 1 103 ? -3.118 9.820 -9.282 1.00 91.31 103 ILE A O 1
ATOM 817 N N . ALA A 1 104 ? -2.246 7.946 -10.115 1.00 90.00 104 ALA A N 1
ATOM 818 C CA . ALA A 1 104 ? -3.109 7.046 -9.347 1.00 90.00 104 ALA A CA 1
ATOM 819 C C . ALA A 1 104 ? -2.486 6.619 -8.008 1.00 90.00 104 ALA A C 1
ATOM 821 O O . ALA A 1 104 ? -3.187 6.066 -7.167 1.00 90.00 104 ALA A O 1
ATOM 822 N N . GLY A 1 105 ? -1.188 6.855 -7.808 1.00 90.69 105 GLY A N 1
ATOM 823 C CA . GLY A 1 105 ? -0.448 6.518 -6.589 1.00 90.69 105 GLY A CA 1
ATOM 824 C C . GLY A 1 105 ? 0.646 5.475 -6.826 1.00 90.69 105 GLY A C 1
ATOM 825 O O . GLY A 1 105 ? 0.951 5.126 -7.967 1.00 90.69 105 GLY A O 1
ATOM 826 N N . SER A 1 106 ? 1.256 4.981 -5.748 1.00 91.88 106 SER A N 1
ATOM 827 C CA . SER A 1 106 ? 2.242 3.891 -5.806 1.00 91.88 106 SER A CA 1
ATOM 828 C C . SER A 1 106 ? 1.581 2.584 -6.242 1.00 91.88 106 SER A C 1
ATOM 830 O O . SER A 1 106 ? 0.460 2.307 -5.827 1.00 91.88 106 SER A O 1
ATOM 832 N N . LEU A 1 107 ? 2.276 1.750 -7.021 1.00 91.25 107 LEU A N 1
ATOM 833 C CA . LEU A 1 107 ? 1.800 0.420 -7.416 1.00 91.25 107 LEU A CA 1
ATOM 834 C C . LEU A 1 107 ? 1.399 -0.420 -6.199 1.00 91.25 107 LEU A C 1
ATOM 836 O O . LEU A 1 107 ? 0.354 -1.059 -6.224 1.00 91.25 107 LEU A O 1
ATOM 840 N N . VAL A 1 108 ? 2.206 -0.391 -5.137 1.00 89.38 108 VAL A N 1
ATOM 841 C CA . VAL A 1 108 ? 2.004 -1.215 -3.933 1.00 89.38 108 VAL A CA 1
ATOM 842 C C . VAL A 1 108 ? 0.708 -0.855 -3.211 1.00 89.38 108 VAL A C 1
ATOM 844 O O . VAL A 1 108 ? 0.041 -1.742 -2.697 1.00 89.38 108 VAL A O 1
ATOM 847 N N . ALA A 1 109 ? 0.299 0.417 -3.245 1.00 89.31 109 ALA A N 1
ATOM 848 C CA . ALA A 1 109 ? -0.955 0.867 -2.641 1.00 89.31 109 ALA A CA 1
ATOM 849 C C . ALA A 1 109 ? -2.206 0.279 -3.325 1.00 89.31 109 ALA A C 1
ATOM 851 O O . ALA A 1 109 ? -3.293 0.329 -2.756 1.00 89.31 109 ALA A O 1
ATOM 852 N N . HIS A 1 110 ? -2.059 -0.278 -4.532 1.00 90.56 110 HIS A N 1
ATOM 853 C CA . HIS A 1 110 ? -3.136 -0.941 -5.275 1.00 90.56 110 HIS A CA 1
ATOM 854 C C . HIS A 1 110 ? -3.122 -2.467 -5.134 1.00 90.56 110 HIS A C 1
ATOM 856 O O . HIS A 1 110 ? -3.950 -3.132 -5.755 1.00 90.56 110 HIS A O 1
ATOM 862 N N . LEU A 1 111 ? -2.176 -3.036 -4.383 1.00 92.50 111 LEU A N 1
ATOM 863 C CA . LEU A 1 111 ? -2.056 -4.479 -4.191 1.00 92.50 111 LEU A CA 1
ATOM 864 C C . LEU A 1 111 ? -2.520 -4.851 -2.787 1.00 92.50 111 LEU A C 1
ATOM 866 O O . LEU A 1 111 ? -1.988 -4.350 -1.801 1.00 92.50 111 LEU A O 1
ATOM 870 N N . ASP A 1 112 ? -3.470 -5.775 -2.707 1.00 94.56 112 ASP A N 1
ATOM 871 C CA . ASP A 1 112 ? -3.842 -6.416 -1.450 1.00 94.56 112 ASP A CA 1
ATOM 872 C C . ASP A 1 112 ? -3.163 -7.784 -1.388 1.00 94.56 112 ASP A C 1
ATOM 874 O O . ASP A 1 112 ? -3.329 -8.603 -2.290 1.00 94.56 112 ASP A O 1
ATOM 878 N N . VAL A 1 113 ? -2.334 -8.010 -0.374 1.00 95.00 113 VAL A N 1
ATOM 879 C CA . VAL A 1 113 ? -1.464 -9.187 -0.265 1.00 95.00 113 VAL A CA 1
ATOM 880 C C . VAL A 1 113 ? -1.720 -9.861 1.071 1.00 95.00 113 VAL A C 1
ATOM 882 O O . VAL A 1 113 ? -1.769 -9.198 2.106 1.00 95.00 113 VAL A O 1
ATOM 885 N N . ASP A 1 114 ? -1.815 -11.194 1.071 1.00 94.88 114 ASP A N 1
ATOM 886 C CA . ASP A 1 114 ? -1.881 -11.957 2.320 1.00 94.88 114 ASP A CA 1
ATOM 887 C C . ASP A 1 114 ? -0.657 -11.604 3.198 1.00 94.88 114 ASP A C 1
ATOM 889 O O . ASP A 1 114 ? 0.482 -11.795 2.749 1.00 94.88 114 ASP A O 1
ATOM 893 N N . PRO A 1 115 ? -0.854 -11.121 4.446 1.00 94.38 115 PRO A N 1
ATOM 894 C CA . PRO A 1 115 ? 0.224 -10.643 5.313 1.00 94.38 115 PRO A CA 1
ATOM 895 C C . PRO A 1 115 ? 1.388 -11.625 5.478 1.00 94.38 115 PRO A C 1
ATOM 897 O O . PRO A 1 115 ? 2.534 -11.210 5.639 1.00 94.38 115 PRO A O 1
ATOM 900 N N . LYS A 1 116 ? 1.123 -12.936 5.403 1.00 94.19 116 LYS A N 1
ATOM 901 C CA . LYS A 1 116 ? 2.160 -13.975 5.518 1.00 94.19 116 LYS A CA 1
ATOM 902 C C . LYS A 1 116 ? 3.131 -13.989 4.336 1.00 94.19 116 LYS A C 1
ATOM 904 O O . LYS A 1 116 ? 4.239 -14.500 4.470 1.00 94.19 116 LYS A O 1
ATOM 909 N N . PHE A 1 117 ? 2.715 -13.466 3.186 1.00 94.25 117 PHE A N 1
ATOM 910 C CA . PHE A 1 117 ? 3.463 -13.508 1.932 1.00 94.25 117 PHE A CA 1
ATOM 911 C C . PHE A 1 117 ? 4.041 -12.150 1.522 1.00 94.25 117 PHE A C 1
ATOM 913 O O . PHE A 1 117 ? 4.784 -12.106 0.543 1.00 94.25 117 PHE A O 1
ATOM 920 N N . VAL A 1 118 ? 3.778 -11.075 2.277 1.00 93.69 118 VAL A N 1
ATOM 921 C CA . VAL A 1 118 ? 4.291 -9.721 1.991 1.00 93.69 118 VAL A CA 1
ATOM 922 C C . VAL A 1 118 ? 5.800 -9.716 1.699 1.00 93.69 118 VAL A C 1
ATOM 924 O O . VAL A 1 118 ? 6.158 -9.291 0.601 1.00 93.69 118 VAL A O 1
ATOM 927 N N . PRO A 1 119 ? 6.686 -10.300 2.538 1.00 92.81 119 PRO A N 1
ATOM 928 C CA . PRO A 1 119 ? 8.127 -10.261 2.265 1.00 92.81 119 PRO A CA 1
ATOM 929 C C . PRO A 1 119 ? 8.520 -10.981 0.968 1.00 92.81 1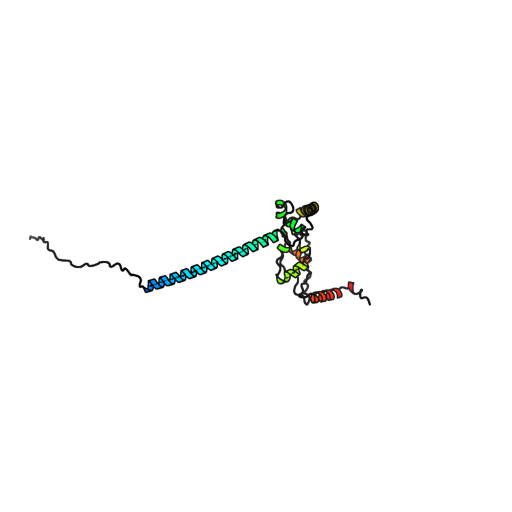19 PRO A C 1
ATOM 931 O O . PRO A 1 119 ? 9.444 -10.575 0.265 1.00 92.81 119 PRO A O 1
ATOM 934 N N . ALA A 1 120 ? 7.813 -12.062 0.625 1.00 92.69 120 ALA A N 1
ATOM 935 C CA . ALA A 1 120 ? 8.076 -12.824 -0.592 1.00 92.69 120 ALA A CA 1
ATOM 936 C C . ALA A 1 120 ? 7.625 -12.059 -1.846 1.00 92.69 120 ALA A C 1
ATOM 938 O O . ALA A 1 120 ? 8.324 -12.077 -2.860 1.00 92.69 120 ALA A O 1
ATOM 939 N N . ILE A 1 121 ? 6.478 -11.376 -1.778 1.00 93.75 121 ILE A N 1
ATOM 940 C CA . ILE A 1 121 ? 5.966 -10.550 -2.877 1.00 93.75 121 ILE A CA 1
ATOM 941 C C . ILE A 1 121 ? 6.830 -9.301 -3.069 1.00 93.75 121 ILE A C 1
ATOM 943 O O . ILE A 1 121 ? 7.182 -8.987 -4.205 1.00 93.75 121 ILE A O 1
ATOM 947 N N . GLU A 1 122 ? 7.248 -8.637 -1.991 1.00 92.19 122 GLU A N 1
ATOM 948 C CA . GLU A 1 122 ? 8.183 -7.506 -2.051 1.00 92.19 122 GLU A CA 1
ATOM 949 C C . GLU A 1 122 ? 9.500 -7.906 -2.722 1.00 92.19 122 GLU A C 1
ATOM 951 O O . GLU A 1 122 ? 9.947 -7.254 -3.670 1.00 92.19 122 GLU A O 1
ATOM 956 N N . ALA A 1 123 ? 10.082 -9.032 -2.294 1.00 91.44 123 ALA A N 1
ATOM 957 C CA . ALA A 1 123 ? 11.302 -9.564 -2.887 1.00 91.44 123 ALA A CA 1
ATOM 958 C C . ALA A 1 123 ? 11.124 -9.896 -4.379 1.00 91.44 123 ALA A C 1
ATOM 960 O O . ALA A 1 123 ? 12.031 -9.662 -5.180 1.00 91.44 123 ALA A O 1
ATOM 961 N N . ALA A 1 124 ? 9.955 -10.417 -4.767 1.00 91.81 124 ALA A N 1
ATOM 962 C CA . ALA A 1 124 ? 9.645 -10.753 -6.153 1.00 91.81 124 ALA A CA 1
ATOM 963 C C . ALA A 1 124 ? 9.428 -9.515 -7.042 1.00 91.81 124 ALA A C 1
ATOM 965 O O . ALA A 1 124 ? 9.839 -9.516 -8.204 1.00 91.81 124 ALA A O 1
ATOM 966 N N . LEU A 1 125 ? 8.808 -8.453 -6.517 1.00 90.81 125 LEU A N 1
ATOM 967 C CA . LEU A 1 125 ? 8.618 -7.190 -7.237 1.00 90.81 125 LEU A CA 1
ATOM 968 C C . LEU A 1 125 ? 9.938 -6.429 -7.407 1.00 90.81 125 LEU A C 1
ATOM 970 O O . LEU A 1 125 ? 10.171 -5.818 -8.460 1.00 90.81 125 LEU A O 1
ATOM 974 N N . GLY A 1 126 ? 10.806 -6.473 -6.393 1.00 89.31 126 GLY A N 1
ATOM 975 C CA . GLY A 1 126 ? 12.120 -5.841 -6.402 1.00 89.31 126 GLY A CA 1
ATOM 976 C C . GLY A 1 126 ? 12.033 -4.363 -6.782 1.00 89.31 126 GLY A C 1
ATOM 977 O O . GLY A 1 126 ? 11.313 -3.584 -6.171 1.00 89.31 126 GLY A O 1
ATOM 978 N N . ARG A 1 127 ? 12.723 -3.960 -7.854 1.00 85.88 127 ARG A N 1
ATOM 979 C CA . ARG A 1 127 ? 12.747 -2.556 -8.310 1.00 85.88 127 ARG A CA 1
ATOM 980 C C . ARG A 1 127 ? 11.378 -2.025 -8.748 1.00 85.88 127 ARG A C 1
ATOM 982 O O . ARG A 1 127 ? 11.168 -0.816 -8.708 1.00 85.88 127 ARG A O 1
ATOM 989 N N . ASN A 1 128 ? 10.464 -2.906 -9.162 1.00 88.94 128 ASN A N 1
ATOM 990 C CA . ASN A 1 128 ? 9.113 -2.514 -9.572 1.00 88.94 128 ASN A CA 1
ATOM 991 C C . ASN A 1 128 ? 8.241 -2.098 -8.380 1.00 88.94 128 ASN A C 1
ATOM 993 O O . ASN A 1 128 ? 7.211 -1.467 -8.588 1.00 88.94 128 ASN A O 1
ATOM 997 N N . LEU A 1 129 ? 8.668 -2.394 -7.145 1.00 88.19 129 LEU A N 1
ATOM 998 C CA . LEU A 1 129 ? 8.027 -1.912 -5.921 1.00 88.19 129 LEU A CA 1
ATOM 999 C C . LEU A 1 129 ? 7.953 -0.378 -5.888 1.00 88.19 129 LEU A C 1
ATOM 1001 O O . LEU A 1 129 ? 6.985 0.195 -5.406 1.00 88.19 129 LEU A O 1
ATOM 1005 N N . HIS A 1 130 ? 8.952 0.296 -6.463 1.00 89.56 130 HIS A N 1
ATOM 1006 C CA . HIS A 1 130 ? 9.016 1.755 -6.502 1.00 89.56 130 HIS A CA 1
ATOM 1007 C C . HIS A 1 130 ? 8.194 2.383 -7.639 1.00 89.56 130 HIS A C 1
ATOM 1009 O O . HIS A 1 130 ? 8.347 3.576 -7.908 1.00 89.56 130 HIS A O 1
ATOM 1015 N N . ALA A 1 131 ? 7.380 1.609 -8.361 1.00 92.94 131 ALA A N 1
ATOM 1016 C CA . ALA A 1 131 ? 6.620 2.113 -9.497 1.00 92.94 131 ALA A CA 1
ATOM 1017 C C . ALA A 1 131 ? 5.448 3.004 -9.068 1.00 92.94 131 ALA A C 1
ATOM 1019 O O . ALA A 1 131 ? 4.702 2.676 -8.148 1.00 92.94 131 ALA A O 1
ATOM 1020 N N . VAL A 1 132 ? 5.255 4.106 -9.789 1.00 93.69 132 VAL A N 1
ATOM 1021 C CA . VAL A 1 132 ? 4.110 5.010 -9.652 1.00 93.69 132 VAL A CA 1
ATOM 1022 C C . VAL A 1 132 ? 3.179 4.811 -10.839 1.00 93.69 132 VAL A C 1
ATOM 1024 O O . VAL A 1 132 ? 3.614 4.838 -11.991 1.00 93.69 132 VAL A O 1
ATOM 1027 N N . VAL A 1 133 ? 1.897 4.603 -10.561 1.00 93.25 133 VAL A N 1
ATOM 1028 C CA . VAL A 1 133 ? 0.860 4.370 -11.563 1.00 93.25 133 VAL A CA 1
ATOM 1029 C C . VAL A 1 133 ? 0.341 5.705 -12.089 1.00 93.25 133 VAL A C 1
ATOM 1031 O O . VAL A 1 133 ? -0.104 6.556 -11.318 1.00 93.25 133 VAL A O 1
ATOM 1034 N N . LEU A 1 134 ? 0.368 5.878 -13.407 1.00 93.25 134 LEU A N 1
ATOM 1035 C CA . LEU A 1 134 ? -0.194 7.037 -14.096 1.00 93.25 134 LEU A CA 1
ATOM 1036 C C . LEU A 1 134 ? -1.606 6.720 -14.596 1.00 93.25 134 LEU A C 1
ATOM 1038 O O . LEU A 1 134 ? -1.847 5.652 -15.159 1.00 93.25 134 LEU A O 1
ATOM 1042 N N . LYS A 1 135 ? -2.539 7.658 -14.406 1.00 90.06 135 LYS A N 1
ATOM 1043 C CA . LYS A 1 135 ? -3.882 7.599 -15.003 1.00 90.06 135 LYS A CA 1
ATOM 1044 C C . LYS A 1 135 ? -3.828 8.007 -16.470 1.00 90.06 135 LYS A C 1
ATOM 1046 O O . LYS A 1 135 ? -4.403 7.320 -17.314 1.00 90.06 135 LYS A O 1
ATOM 1051 N N . ASP A 1 136 ? -3.119 9.100 -16.750 1.00 88.12 136 ASP A N 1
ATOM 1052 C CA . ASP A 1 136 ? -2.958 9.653 -18.090 1.00 88.12 136 ASP A CA 1
ATOM 1053 C C . ASP A 1 136 ? -1.547 9.350 -18.640 1.00 88.12 136 ASP A C 1
ATOM 1055 O O . ASP A 1 136 ? -0.552 9.793 -18.063 1.00 88.12 136 ASP A O 1
ATOM 1059 N N . PRO A 1 137 ? -1.412 8.603 -19.752 1.00 86.44 137 PRO A N 1
ATOM 1060 C CA . PRO A 1 137 ? -0.120 8.383 -20.401 1.00 86.44 137 PRO A CA 1
ATOM 1061 C C . PRO A 1 137 ? 0.512 9.663 -20.970 1.00 86.44 137 PRO A C 1
ATOM 1063 O O . PRO A 1 137 ? 1.734 9.718 -21.123 1.00 86.44 137 PRO A O 1
ATOM 1066 N N . SER A 1 138 ? -0.291 10.679 -21.305 1.00 89.25 138 SER A N 1
ATOM 1067 C CA . SER A 1 138 ? 0.156 11.880 -22.020 1.00 89.25 138 SER A CA 1
ATOM 1068 C C . SER A 1 138 ? 1.158 12.716 -21.217 1.00 89.25 138 SER A C 1
ATOM 1070 O O . SER A 1 138 ? 2.037 13.355 -21.797 1.00 89.25 138 SER A O 1
ATOM 1072 N N . VAL A 1 139 ? 1.092 12.648 -19.883 1.00 90.88 139 VAL A N 1
ATOM 1073 C CA . VAL A 1 139 ? 1.971 13.404 -18.979 1.00 90.88 139 VAL A CA 1
ATOM 1074 C C . VAL A 1 139 ? 3.332 12.752 -18.750 1.00 90.88 139 VAL A C 1
ATOM 1076 O O . VAL A 1 139 ? 4.248 13.401 -18.241 1.00 90.88 139 VAL A O 1
ATOM 1079 N N . ALA A 1 140 ? 3.518 11.487 -19.139 1.00 92.06 140 ALA A N 1
ATOM 1080 C CA . ALA A 1 140 ? 4.752 10.754 -18.865 1.00 92.06 140 ALA A CA 1
ATOM 1081 C C . ALA A 1 140 ? 6.021 11.419 -19.449 1.00 92.06 140 ALA A C 1
ATOM 1083 O O . ALA A 1 140 ? 7.012 11.525 -18.718 1.00 92.06 140 ALA A O 1
ATOM 1084 N N . PRO A 1 141 ? 6.038 11.922 -20.705 1.00 93.12 141 PRO A N 1
ATOM 1085 C CA . PRO A 1 141 ? 7.205 12.620 -21.247 1.00 93.12 141 PRO A CA 1
ATOM 1086 C C . PRO A 1 141 ? 7.551 13.885 -20.458 1.00 93.12 141 PRO A C 1
ATOM 1088 O O . PRO A 1 141 ? 8.730 14.169 -20.236 1.00 93.12 141 PRO A O 1
ATOM 1091 N N . GLU A 1 142 ? 6.536 14.624 -20.001 1.00 93.62 142 GLU A N 1
ATOM 1092 C CA . GLU A 1 142 ? 6.735 15.829 -19.199 1.00 93.62 142 GLU A CA 1
ATOM 1093 C C . GLU A 1 142 ? 7.307 15.482 -17.821 1.00 93.62 142 GLU A C 1
ATOM 1095 O O . GLU A 1 142 ? 8.309 16.072 -17.418 1.00 93.62 142 GLU A O 1
ATOM 1100 N N . ILE A 1 143 ? 6.756 14.468 -17.145 1.00 93.69 143 ILE A N 1
ATOM 1101 C CA . ILE A 1 143 ? 7.277 13.955 -15.869 1.00 93.69 143 ILE A CA 1
ATOM 1102 C C . ILE A 1 143 ? 8.759 13.579 -16.004 1.00 93.69 143 ILE A C 1
ATOM 1104 O O . ILE A 1 143 ? 9.597 14.031 -15.221 1.00 93.69 143 ILE A O 1
ATOM 1108 N N . ILE A 1 144 ? 9.114 12.807 -17.035 1.00 93.19 144 ILE A N 1
ATOM 1109 C CA . ILE A 1 144 ? 10.501 12.387 -17.287 1.00 93.19 144 ILE A CA 1
ATOM 1110 C C . ILE A 1 144 ? 11.406 13.602 -17.539 1.00 93.19 144 ILE A C 1
ATOM 1112 O O . ILE A 1 144 ? 12.525 13.662 -17.018 1.00 93.19 144 ILE A O 1
ATOM 1116 N N . ALA A 1 145 ? 10.943 14.581 -18.321 1.00 94.00 145 ALA A N 1
ATOM 1117 C CA . ALA A 1 145 ? 11.696 15.801 -18.592 1.00 94.00 145 ALA A CA 1
ATOM 1118 C C . ALA A 1 145 ? 11.943 16.616 -17.312 1.00 94.00 145 ALA A C 1
ATOM 1120 O O . ALA A 1 145 ? 13.061 17.090 -17.094 1.00 94.00 145 ALA A O 1
ATOM 1121 N N . ARG A 1 146 ? 10.936 16.739 -16.438 1.00 93.69 146 ARG A N 1
ATOM 1122 C CA . ARG A 1 146 ? 11.037 17.447 -15.151 1.00 93.69 146 ARG A CA 1
ATOM 1123 C C . ARG A 1 146 ? 12.003 16.755 -14.195 1.00 93.69 146 ARG A C 1
ATOM 1125 O O . ARG A 1 146 ? 12.902 17.423 -13.681 1.00 93.69 146 ARG A O 1
ATOM 1132 N N . LEU A 1 147 ? 11.887 15.434 -14.034 1.00 93.56 147 LEU A N 1
ATOM 1133 C CA . LEU A 1 147 ? 12.801 14.630 -13.214 1.00 93.56 147 LEU A CA 1
ATOM 1134 C C . LEU A 1 147 ? 14.260 14.822 -13.648 1.00 93.56 147 LEU A C 1
ATOM 1136 O O . LEU A 1 147 ? 15.130 15.063 -12.812 1.00 93.56 147 LEU A O 1
ATOM 1140 N N . ARG A 1 148 ? 14.527 14.796 -14.963 1.00 93.06 148 ARG A N 1
ATOM 1141 C CA . ARG A 1 148 ? 15.873 15.015 -15.521 1.00 93.06 148 ARG A CA 1
ATOM 1142 C C . ARG A 1 148 ? 16.366 16.445 -15.327 1.00 93.06 148 ARG A C 1
ATOM 1144 O O . ARG A 1 148 ? 17.487 16.639 -14.865 1.00 93.06 148 ARG A O 1
ATOM 1151 N N . LYS A 1 149 ? 15.543 17.444 -15.666 1.00 93.88 149 LYS A N 1
ATOM 1152 C CA . LYS A 1 149 ? 15.906 18.869 -15.586 1.00 93.88 149 LYS A CA 1
ATOM 1153 C C . LYS A 1 149 ? 16.252 19.284 -14.158 1.00 93.88 149 LYS A C 1
ATOM 1155 O O . LYS A 1 149 ? 17.200 20.035 -13.955 1.00 93.88 149 LYS A O 1
ATOM 1160 N N . LYS A 1 150 ? 15.486 18.792 -13.182 1.00 91.75 150 LYS A N 1
ATOM 1161 C CA . LYS A 1 150 ? 15.651 19.122 -11.762 1.00 91.75 150 LYS A CA 1
ATOM 1162 C C . LYS A 1 150 ? 16.505 18.116 -10.987 1.00 91.75 150 LYS A C 1
ATOM 1164 O O . LYS A 1 150 ? 16.744 18.334 -9.809 1.00 91.75 150 LYS A O 1
ATOM 1169 N N . LYS A 1 151 ? 16.990 17.055 -11.646 1.00 91.31 151 LYS A N 1
ATOM 1170 C CA . LYS A 1 151 ? 17.805 15.983 -11.050 1.00 91.31 151 LYS A CA 1
ATOM 1171 C C . LYS A 1 151 ? 17.155 15.354 -9.809 1.00 91.31 151 LYS A C 1
ATOM 1173 O O . LYS A 1 151 ? 17.843 15.046 -8.848 1.00 91.31 151 LYS A O 1
ATOM 1178 N N . LEU A 1 152 ? 15.844 15.123 -9.860 1.00 90.50 152 LEU A N 1
ATOM 1179 C CA . LEU A 1 152 ? 15.039 14.618 -8.735 1.00 90.50 152 LEU A CA 1
ATOM 1180 C C . LEU A 1 152 ? 15.154 13.092 -8.549 1.00 90.50 152 LEU A C 1
ATOM 1182 O O . LEU A 1 152 ? 14.221 12.455 -8.087 1.00 90.50 152 LEU A O 1
ATOM 1186 N N . GLY A 1 153 ? 16.256 12.477 -8.976 1.00 89.00 153 GLY A N 1
ATOM 1187 C CA . GLY A 1 153 ? 16.456 11.031 -8.871 1.00 89.00 153 GLY A CA 1
ATOM 1188 C C . GLY A 1 153 ? 15.726 10.186 -9.928 1.00 89.00 153 GLY A C 1
ATOM 1189 O O . GLY A 1 153 ? 15.340 10.656 -11.002 1.00 89.00 153 GLY A O 1
ATOM 1190 N N . GLN A 1 154 ? 15.613 8.883 -9.645 1.00 87.56 154 GLN A N 1
ATOM 1191 C CA . GLN A 1 154 ? 15.015 7.882 -10.536 1.00 87.56 154 GLN A CA 1
ATOM 1192 C C . GLN A 1 154 ? 13.592 7.533 -10.097 1.00 87.56 154 GLN A C 1
ATOM 1194 O O . GLN A 1 154 ? 13.344 7.325 -8.911 1.00 87.56 154 GLN A O 1
ATOM 1199 N N . ALA A 1 155 ? 12.685 7.416 -11.067 1.00 90.88 155 ALA A N 1
ATOM 1200 C CA . ALA A 1 155 ? 11.310 6.980 -10.857 1.00 90.88 155 ALA A CA 1
ATOM 1201 C C . ALA A 1 155 ? 10.965 5.850 -11.831 1.00 90.88 155 ALA A C 1
ATOM 1203 O O . ALA A 1 155 ? 11.311 5.919 -13.014 1.00 90.88 155 ALA A O 1
ATOM 1204 N N . ALA A 1 156 ? 10.260 4.831 -11.345 1.00 89.88 156 ALA A N 1
ATOM 1205 C CA . ALA A 1 156 ? 9.598 3.857 -12.203 1.00 89.88 156 ALA A CA 1
ATOM 1206 C C . ALA A 1 156 ? 8.161 4.334 -12.456 1.00 89.88 156 ALA A C 1
ATOM 1208 O O . ALA A 1 156 ? 7.438 4.640 -11.512 1.00 89.88 156 ALA A O 1
ATOM 1209 N N . LEU A 1 157 ? 7.753 4.417 -13.722 1.00 91.94 157 LEU A N 1
ATOM 1210 C CA . LEU A 1 157 ? 6.414 4.856 -14.115 1.00 91.94 157 LEU A CA 1
ATOM 1211 C C . LEU A 1 157 ? 5.674 3.684 -14.753 1.00 91.94 157 LEU A C 1
ATOM 1213 O O . LEU A 1 157 ? 6.176 3.075 -15.698 1.00 91.94 157 LEU A O 1
ATOM 1217 N N . LEU A 1 158 ? 4.486 3.382 -14.239 1.00 91.12 158 LEU A N 1
ATOM 1218 C CA . LEU A 1 158 ? 3.587 2.383 -14.795 1.00 91.12 158 LEU A CA 1
ATOM 1219 C C . LEU A 1 158 ? 2.441 3.078 -15.525 1.00 91.12 158 LEU A C 1
ATOM 1221 O O . LEU A 1 158 ? 1.711 3.870 -14.936 1.00 91.12 158 LEU A O 1
ATOM 1225 N N . ILE A 1 159 ? 2.270 2.735 -16.798 1.00 90.38 159 ILE A N 1
ATOM 1226 C CA . ILE A 1 159 ? 1.190 3.228 -17.650 1.00 90.38 159 ILE A CA 1
ATOM 1227 C C . ILE A 1 159 ? 0.327 2.020 -18.023 1.00 90.38 159 ILE A C 1
ATOM 1229 O O . ILE A 1 159 ? 0.723 1.262 -18.914 1.00 90.38 159 ILE A O 1
ATOM 1233 N N . PRO A 1 160 ? -0.820 1.802 -17.354 1.00 82.75 160 PRO A N 1
ATOM 1234 C CA . PRO A 1 160 ? -1.639 0.604 -17.541 1.00 82.75 160 PRO A CA 1
ATOM 1235 C C . PRO A 1 160 ? -2.018 0.343 -19.005 1.00 82.75 160 PRO A C 1
ATOM 1237 O O . PRO A 1 160 ? -1.986 -0.797 -19.460 1.00 82.75 160 PRO A O 1
ATOM 1240 N N . GLN A 1 161 ? -2.285 1.399 -19.777 1.00 80.19 161 GLN A N 1
ATOM 1241 C CA . GLN A 1 161 ? -2.700 1.315 -21.183 1.00 80.19 161 GLN A CA 1
ATOM 1242 C C . GLN A 1 161 ? -1.604 0.776 -22.115 1.00 80.19 161 GLN A C 1
ATOM 1244 O O . GLN A 1 161 ? -1.905 0.309 -23.209 1.00 80.19 161 GLN A O 1
ATOM 1249 N N . LEU A 1 162 ? -0.337 0.846 -21.697 1.00 75.94 162 LEU A N 1
ATOM 1250 C CA . LEU A 1 162 ? 0.807 0.328 -22.453 1.00 75.94 162 LEU A CA 1
ATOM 1251 C C . LEU A 1 162 ? 1.207 -1.084 -22.012 1.00 75.94 162 LEU A C 1
ATOM 1253 O O . LEU A 1 162 ? 2.132 -1.669 -22.577 1.00 75.94 162 LEU A O 1
ATOM 1257 N N . THR A 1 163 ? 0.540 -1.633 -20.995 1.00 71.44 163 THR A N 1
ATOM 1258 C CA . THR A 1 163 ? 0.809 -2.992 -20.533 1.00 71.44 163 THR A CA 1
ATOM 1259 C C . THR A 1 163 ? 0.217 -3.965 -21.548 1.00 71.44 163 THR A C 1
ATOM 1261 O O . THR A 1 163 ? -0.954 -3.881 -21.916 1.00 71.44 163 THR A O 1
ATOM 1264 N N . GLY A 1 164 ? 1.067 -4.833 -22.100 1.00 65.56 164 GLY A N 1
ATOM 1265 C CA . GLY A 1 164 ? 0.657 -5.775 -23.137 1.00 65.56 164 GLY A CA 1
ATOM 1266 C C . GLY A 1 164 ? -0.408 -6.751 -22.634 1.00 65.56 164 GLY A C 1
ATOM 1267 O O . GLY A 1 164 ? -0.564 -6.959 -21.430 1.00 65.56 164 GLY A O 1
ATOM 1268 N N . SER A 1 165 ? -1.118 -7.394 -23.568 1.00 62.44 165 SER A N 1
ATOM 1269 C CA . SER A 1 165 ? -2.051 -8.469 -23.218 1.00 62.44 165 SER A CA 1
ATOM 1270 C C . SER A 1 165 ? -1.328 -9.510 -22.358 1.00 62.44 165 SER A C 1
ATOM 1272 O O . SER A 1 165 ? -0.254 -9.977 -22.759 1.00 62.44 165 SER A O 1
ATOM 1274 N N . PRO A 1 166 ? -1.899 -9.917 -21.211 1.00 58.03 166 PRO A N 1
ATOM 1275 C CA . PRO A 1 166 ? -1.273 -10.920 -20.375 1.00 58.03 166 PRO A CA 1
ATOM 1276 C C . PRO A 1 166 ? -1.117 -12.193 -21.202 1.00 58.03 166 PRO A C 1
ATOM 1278 O O . PRO A 1 166 ? -2.096 -12.731 -21.725 1.00 58.03 166 PRO A O 1
ATOM 1281 N N . GLN A 1 167 ? 0.112 -12.695 -21.335 1.00 55.94 167 GLN A N 1
ATOM 1282 C CA . GLN A 1 167 ? 0.270 -14.065 -21.798 1.00 55.94 167 GLN A CA 1
ATOM 1283 C C . GLN A 1 167 ? -0.357 -14.952 -20.733 1.00 55.94 167 GLN A C 1
ATOM 1285 O O . GLN A 1 167 ? 0.110 -14.976 -19.595 1.00 55.94 167 GLN A O 1
ATOM 1290 N N . LYS A 1 168 ? -1.450 -15.636 -21.089 1.00 53.56 168 LYS A N 1
ATOM 1291 C CA . LYS A 1 168 ? -2.104 -16.609 -20.219 1.00 53.56 168 LYS A CA 1
ATOM 1292 C C . LYS A 1 168 ? -1.033 -17.621 -19.806 1.00 53.56 168 LYS A C 1
ATOM 1294 O O . LYS A 1 168 ? -0.549 -18.352 -20.676 1.00 53.56 168 LYS A O 1
ATOM 1299 N N . PRO A 1 169 ? -0.616 -17.669 -18.529 1.00 55.62 169 PRO A N 1
ATOM 1300 C CA . PRO A 1 169 ? 0.277 -18.723 -18.101 1.00 55.62 169 PRO A CA 1
ATOM 1301 C C . PRO A 1 169 ? -0.472 -20.028 -18.352 1.00 55.62 169 PRO A C 1
ATOM 1303 O O . PRO A 1 169 ? -1.648 -20.145 -17.994 1.00 55.62 169 PRO A O 1
ATOM 1306 N N . ALA A 1 170 ? 0.174 -21.000 -18.996 1.00 57.03 170 ALA A N 1
ATOM 1307 C CA . ALA A 1 170 ? -0.330 -22.364 -18.950 1.00 57.03 170 ALA A CA 1
ATOM 1308 C C . ALA A 1 170 ? -0.588 -22.691 -17.472 1.00 57.03 170 ALA A C 1
ATOM 1310 O O . ALA A 1 170 ? 0.272 -22.375 -16.647 1.00 57.03 170 ALA A O 1
ATOM 1311 N N . LEU A 1 171 ? -1.759 -23.247 -17.132 1.00 54.62 171 LEU A N 1
ATOM 1312 C CA . LEU A 1 171 ? -2.021 -23.718 -15.773 1.00 54.62 171 LEU A CA 1
ATOM 1313 C C . LEU A 1 171 ? -0.899 -24.692 -15.406 1.00 54.62 171 LEU A C 1
ATOM 1315 O O . LEU A 1 171 ? -0.854 -25.821 -15.889 1.00 54.62 171 LEU A O 1
ATOM 1319 N N . LYS A 1 172 ? 0.053 -24.218 -14.608 1.00 66.12 172 LYS A N 1
ATOM 1320 C CA . LYS A 1 172 ? 1.153 -25.020 -14.097 1.00 66.12 172 LYS A CA 1
ATOM 1321 C C . LYS A 1 172 ? 0.723 -25.470 -12.715 1.00 66.12 172 LYS A C 1
ATOM 1323 O O . LYS A 1 172 ? 0.435 -24.645 -11.849 1.00 66.12 172 LYS A O 1
ATOM 1328 N N . SER A 1 173 ? 0.670 -26.782 -12.518 1.00 79.31 173 SER A N 1
ATOM 1329 C CA . SER A 1 173 ? 0.529 -27.360 -11.186 1.00 79.31 173 SER A CA 1
ATOM 1330 C C . SER A 1 173 ? 1.590 -26.766 -10.262 1.00 79.31 173 SER A C 1
ATOM 1332 O O . SER A 1 173 ? 2.736 -26.572 -10.684 1.00 79.31 173 SER A O 1
ATOM 1334 N N . LEU A 1 174 ? 1.212 -26.491 -9.015 1.00 82.94 174 LEU A N 1
ATOM 1335 C CA . LEU A 1 174 ? 2.148 -26.017 -8.004 1.00 82.94 174 LEU A CA 1
ATOM 1336 C C . LEU A 1 174 ? 3.321 -27.015 -7.885 1.00 82.94 174 LEU A C 1
ATOM 1338 O O . LEU A 1 174 ? 3.073 -28.218 -7.750 1.00 82.94 174 LEU A O 1
ATOM 1342 N N . PRO A 1 175 ? 4.586 -26.568 -7.992 1.00 82.44 175 PRO A N 1
ATOM 1343 C CA . PRO A 1 175 ? 5.731 -27.458 -7.851 1.00 82.44 175 PRO A CA 1
ATOM 1344 C C . PRO A 1 175 ? 5.785 -28.124 -6.472 1.00 82.44 175 PRO A C 1
ATOM 1346 O O . PRO A 1 175 ? 5.382 -27.534 -5.472 1.00 82.44 175 PRO A O 1
ATOM 1349 N N . ALA A 1 176 ? 6.327 -29.341 -6.404 1.00 79.31 176 ALA A N 1
ATOM 1350 C CA . ALA A 1 176 ? 6.514 -30.035 -5.131 1.00 79.31 176 ALA A CA 1
ATOM 1351 C C . ALA A 1 176 ? 7.402 -29.208 -4.180 1.00 79.31 176 ALA A C 1
ATOM 1353 O O . ALA A 1 176 ? 8.451 -28.711 -4.591 1.00 79.31 176 ALA A O 1
ATOM 1354 N N . GLY A 1 177 ? 6.965 -29.057 -2.925 1.00 82.19 177 GLY A N 1
ATOM 1355 C CA . GLY A 1 177 ? 7.646 -28.252 -1.901 1.00 82.19 177 GLY A CA 1
ATOM 1356 C C . GLY A 1 177 ? 7.345 -26.748 -1.949 1.00 82.19 177 GLY A C 1
ATOM 1357 O O . GLY A 1 177 ? 7.757 -26.016 -1.052 1.00 82.19 177 GLY A O 1
ATOM 1358 N N . ALA A 1 178 ? 6.614 -26.263 -2.958 1.00 88.00 178 ALA A N 1
ATOM 1359 C CA . ALA A 1 178 ? 6.179 -24.872 -2.994 1.00 88.00 178 ALA A CA 1
ATOM 1360 C C . ALA A 1 178 ? 4.962 -24.637 -2.092 1.00 88.00 178 ALA A C 1
ATOM 1362 O O . ALA A 1 178 ? 4.071 -25.478 -1.986 1.00 88.00 178 ALA A O 1
ATOM 1363 N N . LEU A 1 179 ? 4.910 -23.455 -1.481 1.00 90.69 179 LEU A N 1
ATOM 1364 C CA . LEU A 1 179 ? 3.774 -23.000 -0.684 1.00 90.69 179 LEU A CA 1
ATOM 1365 C C . LEU A 1 179 ? 2.636 -22.488 -1.568 1.00 90.69 179 LEU A C 1
ATOM 1367 O O . LEU A 1 179 ? 1.471 -22.777 -1.303 1.00 90.69 179 LEU A O 1
ATOM 1371 N N . ALA A 1 180 ? 2.966 -21.683 -2.580 1.00 90.69 180 ALA A N 1
ATOM 1372 C CA . ALA A 1 180 ? 1.981 -21.021 -3.430 1.00 90.69 180 ALA A CA 1
ATOM 1373 C C . ALA A 1 180 ? 2.602 -20.400 -4.687 1.00 90.69 180 ALA A C 1
ATOM 1375 O O . ALA A 1 180 ? 3.805 -20.134 -4.735 1.00 90.69 180 ALA A O 1
ATOM 1376 N N . TRP A 1 181 ? 1.760 -20.082 -5.670 1.00 91.62 181 TRP A N 1
ATOM 1377 C CA . TRP A 1 181 ? 2.084 -19.079 -6.683 1.00 91.62 181 TRP A CA 1
ATOM 1378 C C . TRP A 1 181 ? 1.907 -17.674 -6.107 1.00 91.62 181 TRP A C 1
ATOM 1380 O O . TRP A 1 181 ? 0.967 -17.424 -5.355 1.00 91.62 181 TRP A O 1
ATOM 1390 N N . ALA A 1 182 ? 2.772 -16.739 -6.499 1.00 92.00 182 ALA A N 1
ATOM 1391 C CA . ALA A 1 182 ? 2.672 -15.347 -6.057 1.00 92.00 182 ALA A CA 1
ATOM 1392 C C . ALA A 1 182 ? 1.333 -14.701 -6.460 1.00 92.00 182 ALA A C 1
ATOM 1394 O O . ALA A 1 182 ? 0.722 -14.003 -5.658 1.00 92.00 182 ALA A O 1
ATOM 1395 N N . MET A 1 183 ? 0.843 -15.002 -7.670 1.00 91.06 183 MET A N 1
ATOM 1396 C CA . MET A 1 183 ? -0.448 -14.508 -8.169 1.00 91.06 183 MET A CA 1
ATOM 1397 C C . MET A 1 183 ? -1.658 -14.983 -7.358 1.00 91.06 183 MET A C 1
ATOM 1399 O O . MET A 1 183 ? -2.688 -14.326 -7.403 1.00 91.06 183 MET A O 1
ATOM 1403 N N . ASP A 1 184 ? -1.543 -16.091 -6.621 1.00 91.38 184 ASP A N 1
ATOM 1404 C CA . ASP A 1 184 ? -2.644 -16.625 -5.809 1.00 91.38 184 ASP A CA 1
ATOM 1405 C C . ASP A 1 184 ? -2.698 -15.976 -4.414 1.00 91.38 184 ASP A C 1
ATOM 1407 O O . ASP A 1 184 ? -3.611 -16.249 -3.635 1.00 91.38 184 ASP A O 1
ATOM 1411 N N . LYS A 1 185 ? -1.684 -15.174 -4.061 1.00 93.69 185 LYS A N 1
ATOM 1412 C CA . LYS A 1 185 ? -1.510 -14.550 -2.737 1.00 93.69 185 LYS A CA 1
ATOM 1413 C C . LYS A 1 185 ? -1.679 -13.041 -2.748 1.00 93.69 185 LYS A C 1
ATOM 1415 O O . LYS A 1 185 ? -1.406 -12.397 -1.737 1.00 93.69 185 LYS A O 1
ATOM 1420 N N . LEU A 1 186 ? -2.143 -12.499 -3.868 1.00 93.31 186 LEU A N 1
ATOM 1421 C CA . LEU A 1 186 ? -2.444 -11.089 -4.017 1.00 93.31 186 LEU A CA 1
ATOM 1422 C C . LEU A 1 186 ? -3.724 -10.878 -4.819 1.00 93.31 186 LEU A C 1
ATOM 1424 O O . LEU A 1 186 ? -4.100 -11.702 -5.653 1.00 93.31 186 LEU A O 1
ATOM 1428 N N . ILE A 1 187 ? -4.344 -9.730 -4.602 1.00 93.19 187 ILE A N 1
ATOM 1429 C CA . ILE A 1 187 ? -5.457 -9.201 -5.376 1.00 93.19 187 ILE A CA 1
ATOM 1430 C C . ILE A 1 187 ? -4.999 -7.859 -5.947 1.00 93.19 187 ILE A C 1
ATOM 1432 O O . ILE A 1 187 ? -4.423 -7.027 -5.247 1.00 93.19 187 ILE A O 1
ATOM 1436 N N . ALA A 1 188 ? -5.238 -7.662 -7.240 1.00 91.56 188 ALA A N 1
ATOM 1437 C CA . ALA A 1 188 ? -4.930 -6.428 -7.949 1.00 91.56 188 ALA A CA 1
ATOM 1438 C C . ALA A 1 188 ? -6.170 -5.959 -8.725 1.00 91.56 188 ALA A C 1
ATOM 1440 O O . ALA A 1 188 ? -6.960 -6.798 -9.171 1.00 91.56 188 ALA A O 1
ATOM 1441 N N . PRO A 1 189 ? -6.353 -4.644 -8.931 1.00 90.94 189 PRO A N 1
ATOM 1442 C CA . PRO A 1 189 ? -7.432 -4.134 -9.764 1.00 90.94 189 PRO A CA 1
ATOM 1443 C C . PRO A 1 189 ? -7.256 -4.589 -11.216 1.00 90.94 189 PRO A C 1
ATOM 1445 O O . PRO A 1 189 ? -6.137 -4.763 -11.704 1.00 90.94 189 PRO A O 1
ATOM 1448 N N . SER A 1 190 ? -8.371 -4.723 -11.934 1.00 87.50 190 SER A N 1
ATOM 1449 C CA . SER A 1 190 ? -8.411 -5.230 -13.315 1.00 87.50 190 SER A CA 1
ATOM 1450 C C . SER A 1 190 ? -7.532 -4.440 -14.290 1.00 87.50 190 SER A C 1
ATOM 1452 O O . SER A 1 190 ? -6.977 -5.011 -15.224 1.00 87.50 190 SER A O 1
ATOM 1454 N N . SER A 1 191 ? -7.356 -3.138 -14.056 1.00 86.62 191 SER A N 1
ATOM 1455 C CA . SER A 1 191 ? -6.462 -2.279 -14.838 1.00 86.62 191 SER A CA 1
ATOM 1456 C C . SER A 1 191 ? -4.978 -2.623 -14.670 1.00 86.62 191 SER A C 1
ATOM 1458 O O . SER A 1 191 ? -4.197 -2.386 -15.588 1.00 86.62 191 SER A O 1
ATOM 1460 N N . LEU A 1 192 ? -4.577 -3.176 -13.521 1.00 88.38 192 LEU A N 1
ATOM 1461 C CA . LEU A 1 192 ? -3.187 -3.522 -13.204 1.00 88.38 192 LEU A CA 1
ATOM 1462 C C . LEU A 1 192 ? -2.911 -5.024 -13.303 1.00 88.38 192 LEU A C 1
ATOM 1464 O O . LEU A 1 192 ? -1.748 -5.417 -13.407 1.00 88.38 192 LEU A O 1
ATOM 1468 N N . GLU A 1 193 ? -3.949 -5.863 -13.307 1.00 88.12 193 GLU A N 1
ATOM 1469 C CA . GLU A 1 193 ? -3.821 -7.320 -13.370 1.00 88.12 193 GLU A CA 1
ATOM 1470 C C . GLU A 1 193 ? -2.899 -7.804 -14.509 1.00 88.12 193 GLU A C 1
ATOM 1472 O O . GLU A 1 193 ? -2.042 -8.650 -14.234 1.00 88.12 193 GLU A O 1
ATOM 1477 N N . PRO A 1 194 ? -2.964 -7.269 -15.752 1.00 87.12 194 PRO A N 1
ATOM 1478 C CA . PRO A 1 194 ? -2.048 -7.665 -16.824 1.00 87.12 194 PRO A CA 1
ATOM 1479 C C . PRO A 1 194 ? -0.572 -7.481 -16.463 1.00 87.12 194 PRO A C 1
ATOM 1481 O O . PRO A 1 194 ? 0.247 -8.378 -16.678 1.00 87.12 194 PRO A O 1
ATOM 1484 N N . PHE A 1 195 ? -0.243 -6.338 -15.862 1.00 87.38 195 PHE A N 1
ATOM 1485 C CA . PHE A 1 195 ? 1.115 -5.992 -15.463 1.00 87.38 195 PHE A CA 1
ATOM 1486 C C . PHE A 1 195 ? 1.591 -6.828 -14.280 1.00 87.38 195 PHE A C 1
ATOM 1488 O O . PHE A 1 195 ? 2.676 -7.409 -14.320 1.00 87.38 195 PHE A O 1
ATOM 1495 N N . VAL A 1 196 ? 0.761 -6.947 -13.242 1.00 89.75 196 VAL A N 1
ATOM 1496 C CA . VAL A 1 196 ? 1.084 -7.757 -12.062 1.00 89.75 196 VAL A CA 1
ATOM 1497 C C . VAL A 1 196 ? 1.289 -9.216 -12.468 1.00 89.75 196 VAL A C 1
ATOM 1499 O O . VAL A 1 196 ? 2.257 -9.845 -12.048 1.00 89.75 196 VAL A O 1
ATOM 1502 N N . ARG A 1 197 ? 0.463 -9.735 -13.382 1.00 88.06 197 ARG A N 1
ATOM 1503 C CA . ARG A 1 197 ? 0.618 -11.075 -13.958 1.00 88.06 197 ARG A CA 1
ATOM 1504 C C . ARG A 1 197 ? 1.888 -11.221 -14.791 1.00 88.06 197 ARG A C 1
ATOM 1506 O O . ARG A 1 197 ? 2.500 -12.285 -14.756 1.00 88.06 197 ARG A O 1
ATOM 1513 N N . GLN A 1 198 ? 2.315 -10.190 -15.514 1.00 87.00 198 GLN A N 1
ATOM 1514 C CA . GLN A 1 198 ? 3.594 -10.215 -16.225 1.00 87.00 198 GLN A CA 1
ATOM 1515 C C . GLN A 1 198 ? 4.784 -10.303 -15.256 1.00 87.00 198 GLN A C 1
ATOM 1517 O O . GLN A 1 198 ? 5.739 -11.029 -15.536 1.00 87.00 198 GLN A O 1
ATOM 1522 N N . LEU A 1 199 ? 4.723 -9.603 -14.119 1.00 87.56 199 LEU A N 1
ATOM 1523 C CA . LEU A 1 199 ? 5.786 -9.613 -13.111 1.00 87.56 199 LEU A CA 1
ATOM 1524 C C . LEU A 1 199 ? 5.798 -10.896 -12.268 1.00 87.56 199 LEU A C 1
ATOM 1526 O O . LEU A 1 199 ? 6.854 -11.482 -12.043 1.00 87.56 199 LEU A O 1
ATOM 1530 N N . LEU A 1 200 ? 4.626 -11.335 -11.806 1.00 90.19 200 LEU A N 1
ATOM 1531 C CA . LEU A 1 200 ? 4.485 -12.358 -10.767 1.00 90.19 200 LEU A CA 1
ATOM 1532 C C . LEU A 1 200 ? 3.888 -13.681 -11.273 1.00 90.19 200 LEU A C 1
ATOM 1534 O O . LEU A 1 200 ? 3.872 -14.673 -10.548 1.00 90.19 200 LEU A O 1
ATOM 1538 N N . GLY A 1 201 ? 3.457 -13.756 -12.536 1.00 86.75 201 GLY A N 1
ATOM 1539 C CA . GLY A 1 201 ? 2.787 -14.932 -13.108 1.00 86.75 201 GLY A CA 1
ATOM 1540 C C . GLY A 1 201 ? 3.644 -16.192 -13.225 1.00 86.75 201 GLY A C 1
ATOM 1541 O O . GLY A 1 201 ? 3.101 -17.280 -13.387 1.00 86.75 201 GLY A O 1
ATOM 1542 N N . ASN A 1 202 ? 4.970 -16.071 -13.133 1.00 86.75 202 ASN A N 1
ATOM 1543 C CA . ASN A 1 202 ? 5.893 -17.211 -13.086 1.00 86.75 202 ASN A CA 1
ATOM 1544 C C . ASN A 1 202 ? 6.682 -17.277 -11.766 1.00 86.75 202 ASN A C 1
ATOM 1546 O O . ASN A 1 202 ? 7.733 -17.916 -11.714 1.00 86.75 202 ASN A O 1
ATOM 1550 N N . VAL A 1 203 ? 6.197 -16.619 -10.711 1.00 90.06 203 VAL A N 1
ATOM 1551 C CA . VAL A 1 203 ? 6.855 -16.579 -9.402 1.00 90.06 203 VAL A CA 1
ATOM 1552 C C . VAL A 1 203 ? 6.190 -17.588 -8.468 1.00 90.06 203 VAL A C 1
ATOM 1554 O O . VAL A 1 203 ? 4.975 -17.572 -8.267 1.00 90.06 203 VAL A O 1
ATOM 1557 N N . VAL A 1 204 ? 7.010 -18.466 -7.894 1.00 91.56 204 VAL A N 1
ATOM 1558 C CA . VAL A 1 204 ? 6.604 -19.501 -6.937 1.00 91.56 204 VAL A CA 1
ATOM 1559 C C . VAL A 1 204 ? 7.275 -19.217 -5.599 1.00 91.56 204 VAL A C 1
ATOM 1561 O O . VAL A 1 204 ? 8.462 -18.893 -5.562 1.00 91.56 204 VAL A O 1
ATOM 1564 N N . ILE A 1 205 ? 6.521 -19.356 -4.513 1.00 92.25 205 ILE A N 1
ATOM 1565 C CA . ILE A 1 205 ? 6.967 -19.091 -3.146 1.00 92.25 205 ILE A CA 1
ATOM 1566 C C . ILE A 1 205 ? 7.232 -20.419 -2.436 1.00 92.25 205 ILE A C 1
ATOM 1568 O O . ILE A 1 205 ? 6.412 -21.335 -2.492 1.00 92.25 205 ILE A O 1
ATOM 1572 N N . PHE A 1 206 ? 8.364 -20.509 -1.742 1.00 92.12 206 PHE A N 1
ATOM 1573 C CA . PHE A 1 206 ? 8.781 -21.661 -0.940 1.00 92.12 206 PHE A CA 1
ATOM 1574 C C . PHE A 1 206 ? 8.927 -21.248 0.527 1.00 92.12 206 PHE A C 1
ATOM 1576 O O . PHE A 1 206 ? 9.140 -20.072 0.814 1.00 92.12 206 PHE A O 1
ATOM 1583 N N . SER A 1 207 ? 8.816 -22.207 1.451 1.00 88.00 207 SER A N 1
ATOM 1584 C CA . SER A 1 207 ? 9.031 -21.957 2.884 1.00 88.00 207 SER A CA 1
ATOM 1585 C C . SER A 1 207 ? 10.503 -21.798 3.251 1.00 88.00 207 SER A C 1
ATOM 1587 O O . SER A 1 207 ? 10.805 -21.137 4.238 1.00 88.00 207 SER A O 1
ATOM 1589 N N . ASP A 1 208 ? 11.404 -22.399 2.471 1.00 86.81 208 ASP A N 1
ATOM 1590 C CA . ASP A 1 208 ? 12.834 -22.417 2.754 1.00 86.81 208 ASP A CA 1
ATOM 1591 C C . ASP A 1 208 ? 13.682 -22.284 1.478 1.00 86.81 208 ASP A C 1
ATOM 1593 O O . ASP A 1 208 ? 13.297 -22.718 0.384 1.00 86.81 208 ASP A O 1
ATOM 1597 N N . PHE A 1 209 ? 14.865 -21.689 1.637 1.00 83.06 209 PHE A N 1
ATOM 1598 C CA . PHE A 1 209 ? 15.816 -21.437 0.559 1.00 83.06 209 PHE A CA 1
ATOM 1599 C C . PHE A 1 209 ? 16.360 -22.724 -0.082 1.00 83.06 209 PHE A C 1
ATOM 1601 O O . PHE A 1 209 ? 16.526 -22.779 -1.303 1.00 83.06 209 PHE A O 1
ATOM 1608 N N . GLN A 1 210 ? 16.600 -23.778 0.701 1.00 83.75 210 GLN A N 1
ATOM 1609 C CA . GLN A 1 210 ? 17.113 -25.053 0.201 1.00 83.75 210 GLN A CA 1
ATOM 1610 C C . GLN A 1 210 ? 16.098 -25.735 -0.726 1.00 83.75 210 GLN A C 1
ATOM 1612 O O . GLN A 1 210 ? 16.462 -26.168 -1.820 1.00 83.75 210 GLN A O 1
ATOM 1617 N N . GLN A 1 211 ? 14.813 -25.740 -0.355 1.00 83.75 211 GLN A N 1
ATOM 1618 C CA . GLN A 1 211 ? 13.737 -26.271 -1.206 1.00 83.75 211 GLN A CA 1
ATOM 1619 C C . GLN A 1 211 ? 13.620 -25.492 -2.527 1.00 83.75 211 GLN A C 1
ATOM 1621 O O . GLN A 1 211 ? 13.469 -26.085 -3.601 1.00 83.75 211 GLN A O 1
ATOM 1626 N N . ALA A 1 212 ? 13.761 -24.162 -2.473 1.00 84.06 212 ALA A N 1
ATOM 1627 C CA . ALA A 1 212 ? 13.774 -23.324 -3.671 1.00 84.06 212 ALA A CA 1
ATOM 1628 C C . ALA A 1 212 ? 14.971 -23.642 -4.594 1.00 84.06 212 ALA A C 1
ATOM 1630 O O . ALA A 1 212 ? 14.816 -23.703 -5.822 1.00 84.06 212 ALA A O 1
ATOM 1631 N N . LEU A 1 213 ? 16.161 -23.884 -4.026 1.00 83.88 213 LEU A N 1
ATOM 1632 C CA . LEU A 1 213 ? 17.360 -24.264 -4.780 1.00 83.88 213 LEU A CA 1
ATOM 1633 C C . LEU A 1 213 ? 17.227 -25.633 -5.450 1.00 83.88 213 LEU A C 1
ATOM 1635 O O . LEU A 1 213 ? 17.540 -25.757 -6.637 1.00 83.88 213 LEU A O 1
ATOM 1639 N N . GLU A 1 214 ? 16.739 -26.643 -4.730 1.00 81.69 214 GLU A N 1
ATOM 1640 C CA . GLU A 1 214 ? 16.531 -27.988 -5.275 1.00 81.69 214 GLU A CA 1
ATOM 1641 C C . GLU A 1 214 ? 15.578 -27.965 -6.475 1.00 81.69 214 GLU A C 1
ATOM 1643 O O . GLU A 1 214 ? 15.873 -28.550 -7.527 1.00 81.69 214 GLU A O 1
ATOM 1648 N N . HIS A 1 215 ? 14.484 -27.206 -6.367 1.00 81.25 215 HIS A N 1
ATOM 1649 C CA . HIS A 1 215 ? 13.568 -26.986 -7.480 1.00 81.25 215 HIS A CA 1
ATOM 1650 C C . HIS A 1 215 ? 14.260 -26.285 -8.663 1.00 81.25 215 HIS A C 1
ATOM 1652 O O . HIS A 1 215 ? 14.155 -26.746 -9.804 1.00 81.25 215 HIS A O 1
ATOM 1658 N N . CYS A 1 216 ? 15.024 -25.214 -8.415 1.00 79.00 216 CYS A N 1
ATOM 1659 C CA . CYS A 1 216 ? 15.757 -24.484 -9.456 1.00 79.00 216 CYS A CA 1
ATOM 1660 C C . CYS A 1 216 ? 16.769 -25.381 -10.193 1.00 79.00 216 CYS A C 1
ATOM 1662 O O . CYS A 1 216 ? 16.865 -25.351 -11.425 1.00 79.00 216 CYS A O 1
ATOM 1664 N N . TRP A 1 217 ? 17.503 -26.224 -9.464 1.00 76.00 217 TRP A N 1
ATOM 1665 C CA . TRP A 1 217 ? 18.472 -27.154 -10.044 1.00 76.00 217 TRP A CA 1
ATOM 1666 C C . TRP A 1 217 ? 17.803 -28.293 -10.816 1.00 76.00 217 TRP A C 1
ATOM 1668 O O . TRP A 1 217 ? 18.270 -28.649 -11.902 1.00 76.00 217 TRP A O 1
ATOM 1678 N N . SER A 1 218 ? 16.694 -28.833 -10.308 1.00 73.75 218 SER A N 1
ATOM 1679 C CA . SER A 1 218 ? 15.894 -29.853 -10.997 1.00 73.75 218 SER A CA 1
ATOM 1680 C C . SER A 1 218 ? 15.297 -29.316 -12.302 1.00 73.75 218 SER A C 1
ATOM 1682 O O . SER A 1 218 ? 15.396 -29.963 -13.348 1.00 73.75 218 SER A O 1
ATOM 1684 N N . ALA A 1 219 ? 14.769 -28.089 -12.282 1.00 73.06 219 ALA A N 1
ATOM 1685 C CA . ALA A 1 219 ? 14.238 -27.417 -13.463 1.00 73.06 219 ALA A CA 1
ATOM 1686 C C . ALA A 1 219 ? 15.336 -27.113 -14.500 1.00 73.06 219 ALA A C 1
ATOM 1688 O O . ALA A 1 219 ? 15.161 -27.404 -15.684 1.00 73.06 219 ALA A O 1
ATOM 1689 N N . LYS A 1 220 ? 16.506 -26.611 -14.072 1.00 66.44 220 LYS A N 1
ATOM 1690 C CA . LYS A 1 220 ? 17.642 -26.342 -14.975 1.00 66.44 220 LYS A CA 1
ATOM 1691 C C . LYS A 1 220 ? 18.218 -27.606 -15.612 1.00 66.44 220 LYS A C 1
ATOM 1693 O O . LYS A 1 220 ? 18.610 -27.564 -16.775 1.00 66.44 220 LYS A O 1
ATOM 1698 N N . ARG A 1 221 ? 18.241 -28.741 -14.902 1.00 59.50 221 ARG A N 1
ATOM 1699 C CA . ARG A 1 221 ? 18.697 -30.035 -15.453 1.00 59.50 221 ARG A CA 1
ATOM 1700 C C . ARG A 1 221 ? 17.808 -30.565 -16.580 1.00 59.50 221 ARG A C 1
ATOM 1702 O O . ARG A 1 221 ? 18.294 -31.334 -17.406 1.00 59.50 221 ARG A O 1
ATOM 1709 N N . LYS A 1 222 ? 16.539 -30.151 -16.632 1.00 57.94 222 LYS A N 1
ATOM 1710 C CA . LYS A 1 222 ? 15.595 -30.501 -17.704 1.00 57.94 222 LYS A CA 1
ATOM 1711 C C . LYS A 1 222 ? 15.746 -29.622 -18.955 1.00 57.94 222 LYS A C 1
ATOM 1713 O O . LYS A 1 222 ? 15.181 -29.960 -19.989 1.00 57.94 222 LYS A O 1
ATOM 1718 N N . LEU A 1 223 ? 16.516 -28.528 -18.896 1.00 49.53 223 LEU A N 1
ATOM 1719 C CA . LEU A 1 223 ? 16.781 -27.668 -20.053 1.00 49.53 223 LEU A CA 1
ATOM 1720 C C . LEU A 1 223 ? 17.967 -28.217 -20.876 1.00 49.53 223 LEU A C 1
ATOM 1722 O O . LEU A 1 223 ? 19.074 -28.349 -20.345 1.00 49.53 223 LEU A O 1
ATOM 1726 N N . PRO A 1 224 ? 17.794 -28.488 -22.186 1.00 52.56 224 PRO A N 1
ATOM 1727 C CA . PRO A 1 224 ? 18.800 -29.167 -23.015 1.00 52.56 224 PRO A CA 1
ATOM 1728 C C . PRO A 1 224 ? 20.118 -28.387 -23.195 1.00 52.56 224 PRO A C 1
ATOM 1730 O O . PRO A 1 224 ? 21.135 -28.961 -23.576 1.00 52.56 224 PRO A O 1
ATOM 1733 N N . ILE A 1 225 ? 20.133 -27.093 -22.869 1.00 50.72 225 ILE A N 1
ATOM 1734 C CA . ILE A 1 225 ? 21.232 -26.157 -23.155 1.00 50.72 225 ILE A CA 1
ATOM 1735 C C . ILE A 1 225 ? 22.405 -26.302 -22.157 1.00 50.72 225 ILE A C 1
ATOM 1737 O O . ILE A 1 225 ? 23.544 -25.973 -22.479 1.00 50.72 225 ILE A O 1
ATOM 1741 N N . TRP A 1 226 ? 22.173 -26.857 -20.959 1.00 44.62 226 TRP A N 1
ATOM 1742 C CA . TRP A 1 226 ? 23.180 -26.917 -19.880 1.00 44.62 226 TRP A CA 1
ATOM 1743 C C . TRP A 1 226 ? 23.910 -28.262 -19.748 1.00 44.62 226 TRP A C 1
ATOM 1745 O O . TRP A 1 226 ? 24.851 -28.383 -18.964 1.00 44.62 226 TRP A O 1
ATOM 1755 N N . ARG A 1 227 ? 23.555 -29.271 -20.554 1.00 46.78 227 ARG A N 1
ATOM 1756 C CA . ARG A 1 227 ? 24.190 -30.604 -20.511 1.00 46.78 227 ARG A CA 1
ATOM 1757 C C . ARG A 1 227 ? 25.663 -30.624 -20.958 1.00 46.78 227 ARG A C 1
ATOM 1759 O O . ARG A 1 227 ? 26.320 -31.642 -20.770 1.00 46.78 227 ARG A O 1
ATOM 1766 N N . LYS A 1 228 ? 26.194 -29.532 -21.532 1.00 43.22 228 LYS A N 1
ATOM 1767 C CA . LYS A 1 228 ? 27.555 -29.471 -22.108 1.00 43.22 228 LYS A CA 1
ATOM 1768 C C . LYS A 1 228 ? 28.632 -28.794 -21.248 1.00 43.22 228 LYS A C 1
ATOM 1770 O O . LYS A 1 228 ? 29.766 -28.696 -21.703 1.00 43.22 228 LYS A O 1
ATOM 1775 N N . LYS A 1 229 ? 28.345 -28.359 -20.017 1.00 44.75 229 LYS A N 1
ATOM 1776 C CA . LYS A 1 229 ? 29.383 -27.836 -19.104 1.00 44.75 229 LYS A CA 1
ATOM 1777 C C . LYS A 1 229 ? 29.378 -28.576 -17.766 1.00 44.75 229 LYS A C 1
ATOM 1779 O O . LYS A 1 229 ? 28.943 -28.045 -16.752 1.00 44.75 229 LYS A O 1
ATOM 1784 N N . LYS A 1 230 ? 29.888 -29.809 -17.767 1.00 33.88 230 LYS A N 1
ATOM 1785 C CA . LYS A 1 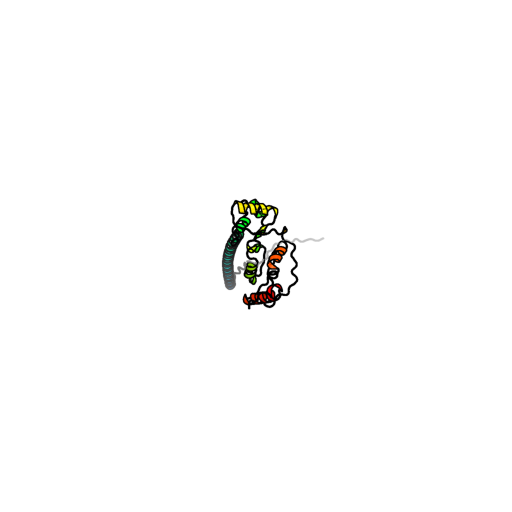230 ? 30.581 -30.365 -16.596 1.00 33.88 230 LYS A CA 1
ATOM 1786 C C . LYS A 1 230 ? 32.079 -30.359 -16.924 1.00 33.88 230 LYS A C 1
ATOM 1788 O O . LYS A 1 230 ? 32.442 -31.029 -17.891 1.00 33.88 230 LYS A O 1
ATOM 1793 N N . PRO A 1 231 ? 32.930 -29.605 -16.207 1.00 43.25 231 PRO A N 1
ATOM 1794 C CA . PRO A 1 231 ? 34.363 -29.849 -16.270 1.00 43.25 231 PRO A CA 1
ATOM 1795 C C . PRO A 1 231 ? 34.649 -31.204 -15.604 1.00 43.25 231 PRO A C 1
ATOM 1797 O O . PRO A 1 231 ? 33.925 -31.603 -14.687 1.00 43.25 231 PRO A O 1
ATOM 1800 N N . ARG A 1 232 ? 35.622 -31.930 -16.161 1.00 43.50 232 ARG A N 1
ATOM 1801 C CA . ARG A 1 232 ? 36.174 -33.156 -15.572 1.00 43.50 232 ARG A CA 1
ATOM 1802 C C . ARG A 1 232 ? 36.910 -32.838 -14.279 1.00 43.50 232 ARG A C 1
ATOM 1804 O O . ARG A 1 232 ? 37.487 -31.730 -14.219 1.00 43.50 232 ARG A O 1
#

Foldseek 3Di:
DDDDDDDDDDDDDDDDDDDDPPPPPPPPPDPVVVVVVVVVVVVVVVVVVVVVVVVVVVVVVVVVVVVVVVVVVVCQLCVPPAWQLLSCQSCVNPCNVPRNVQWPGFQVVQKDFDPVCVVVLCVLCPNSNNETETNDPVCVVVSVVSCVVVVRGDGHYDYLVPQDAAPDPDPDDQDPQFPDQRLVGMDGDPSCVSVSCVRRVPPTHHPDPVSVVVVVVVVVVPDPPPPPDDDD